Protein AF-T0CFC5-F1 (afdb_monomer_lite)

Structure (mmCIF, N/CA/C/O backbone):
data_AF-T0CFC5-F1
#
_entry.id   AF-T0CFC5-F1
#
loop_
_atom_site.group_PDB
_atom_site.id
_atom_site.type_symbol
_atom_site.label_atom_id
_atom_site.label_alt_id
_atom_site.label_comp_id
_atom_site.label_asym_id
_atom_site.label_entity_id
_atom_site.label_seq_id
_atom_site.pdbx_PDB_ins_code
_atom_site.Cartn_x
_atom_site.Cartn_y
_atom_site.Cartn_z
_atom_site.occupancy
_atom_site.B_iso_or_equiv
_atom_site.auth_seq_id
_atom_site.auth_comp_id
_atom_site.auth_asym_id
_atom_site.auth_atom_id
_atom_site.pdbx_PDB_model_num
ATOM 1 N N . MET A 1 1 ? 1.125 1.085 -4.232 1.00 93.75 1 MET A N 1
ATOM 2 C CA . MET A 1 1 ? 1.847 0.170 -5.139 1.00 93.75 1 MET A CA 1
ATOM 3 C C . MET A 1 1 ? 1.521 -1.250 -4.725 1.00 93.75 1 MET A C 1
ATOM 5 O O . MET A 1 1 ? 0.671 -1.812 -5.388 1.00 93.75 1 MET A O 1
ATOM 9 N N . PHE A 1 2 ? 1.966 -1.712 -3.551 1.00 96.56 2 PHE A N 1
ATOM 10 C CA . PHE A 1 2 ? 1.515 -2.969 -2.918 1.00 96.56 2 PHE A CA 1
ATOM 11 C C . PHE A 1 2 ? 0.004 -3.234 -2.996 1.00 96.56 2 PHE A C 1
ATOM 13 O O . PHE A 1 2 ? -0.427 -4.261 -3.497 1.00 96.56 2 PHE A O 1
ATOM 20 N N . SER A 1 3 ? -0.833 -2.280 -2.573 1.00 97.44 3 SER A N 1
ATOM 21 C CA . SER A 1 3 ? -2.294 -2.442 -2.650 1.00 97.44 3 SER A CA 1
ATOM 22 C C . SER A 1 3 ? -2.844 -2.561 -4.076 1.00 97.44 3 SER A C 1
ATOM 24 O O . SER A 1 3 ? -3.889 -3.167 -4.268 1.00 97.44 3 SER A O 1
ATOM 26 N N . ALA A 1 4 ? -2.166 -1.983 -5.071 1.00 97.44 4 ALA A N 1
ATOM 27 C CA . ALA A 1 4 ? -2.560 -2.101 -6.472 1.00 97.44 4 ALA A CA 1
ATOM 28 C C . ALA A 1 4 ? -2.169 -3.474 -7.029 1.00 97.44 4 ALA A C 1
ATOM 30 O O . ALA A 1 4 ? -3.013 -4.133 -7.624 1.00 97.44 4 ALA A O 1
ATOM 31 N N . ILE A 1 5 ? -0.936 -3.917 -6.765 1.00 97.62 5 ILE A N 1
ATOM 32 C CA . ILE A 1 5 ? -0.459 -5.249 -7.147 1.00 97.62 5 ILE A CA 1
ATOM 33 C C . ILE A 1 5 ? -1.328 -6.338 -6.513 1.00 97.62 5 ILE A C 1
ATOM 35 O O . ILE A 1 5 ? -1.919 -7.125 -7.241 1.00 97.62 5 ILE A O 1
ATOM 39 N N . GLY A 1 6 ? -1.577 -6.282 -5.202 1.00 96.94 6 GLY A N 1
ATOM 40 C CA . GLY A 1 6 ? -2.447 -7.261 -4.544 1.00 96.94 6 GLY A CA 1
ATOM 41 C C . GLY A 1 6 ? -3.899 -7.275 -5.054 1.00 96.94 6 GLY A C 1
ATOM 42 O O . GLY A 1 6 ? -4.568 -8.300 -4.963 1.00 96.94 6 GLY A O 1
ATOM 43 N N . ILE A 1 7 ? -4.412 -6.165 -5.607 1.00 97.44 7 ILE A N 1
ATOM 44 C CA . ILE A 1 7 ? -5.717 -6.166 -6.292 1.00 97.44 7 ILE A CA 1
ATOM 45 C C . ILE A 1 7 ? -5.631 -6.814 -7.669 1.00 97.44 7 ILE A C 1
ATOM 47 O O . ILE A 1 7 ? -6.557 -7.527 -8.040 1.00 97.44 7 ILE A O 1
ATOM 51 N N . VAL A 1 8 ? -4.560 -6.585 -8.428 1.00 97.69 8 VAL A N 1
ATOM 52 C CA . VAL A 1 8 ? -4.351 -7.273 -9.711 1.00 97.69 8 VAL A CA 1
ATOM 53 C C . VAL A 1 8 ? -4.279 -8.776 -9.490 1.00 97.69 8 VAL A C 1
ATOM 55 O O . VAL A 1 8 ? -4.974 -9.512 -10.183 1.00 97.69 8 VAL A O 1
ATOM 58 N N . GLU A 1 9 ? -3.543 -9.221 -8.471 1.00 97.25 9 GLU A N 1
ATOM 59 C CA . GLU A 1 9 ? -3.476 -10.636 -8.103 1.00 97.25 9 GLU A CA 1
ATOM 60 C C . GLU A 1 9 ? -4.865 -11.201 -7.782 1.00 97.25 9 GLU A C 1
ATOM 62 O O . GLU A 1 9 ? -5.282 -12.218 -8.336 1.00 97.25 9 GLU A O 1
ATOM 67 N N . HIS A 1 10 ? -5.633 -10.487 -6.951 1.00 95.69 10 HIS A N 1
ATOM 68 C CA . HIS A 1 10 ? -7.015 -10.852 -6.624 1.00 95.69 10 HIS A CA 1
ATOM 69 C C . HIS A 1 10 ? -7.908 -10.969 -7.864 1.00 95.69 10 HIS A C 1
ATOM 71 O O . HIS A 1 10 ? -8.722 -11.887 -7.967 1.00 95.69 10 HIS A O 1
ATOM 77 N N . LEU A 1 11 ? -7.778 -10.039 -8.812 1.00 96.69 11 LEU A N 1
ATOM 78 C CA . LEU A 1 11 ? -8.560 -10.050 -10.046 1.00 96.69 11 LEU A CA 1
ATOM 79 C C . LEU A 1 11 ? -8.166 -11.213 -10.957 1.00 96.69 11 LEU A C 1
ATOM 81 O O . LEU A 1 11 ? -9.059 -11.843 -11.517 1.00 96.69 11 LEU A O 1
ATOM 85 N N . LEU A 1 12 ? -6.876 -11.528 -11.078 1.00 96.31 12 LEU A N 1
ATOM 86 C CA . LEU A 1 12 ? -6.390 -12.655 -11.880 1.00 96.31 12 LEU A CA 1
ATOM 87 C C . LEU A 1 12 ? -6.906 -13.989 -11.336 1.00 96.31 12 LEU A C 1
ATOM 89 O O . LEU A 1 12 ? -7.425 -14.802 -12.099 1.00 96.31 12 LEU A O 1
ATOM 93 N N . ILE A 1 13 ? -6.865 -14.170 -10.014 1.00 95.12 13 ILE A N 1
ATOM 94 C CA . ILE A 1 13 ? -7.442 -15.347 -9.352 1.00 95.12 13 ILE A CA 1
ATOM 95 C C . ILE A 1 13 ? -8.950 -15.420 -9.630 1.00 95.12 13 ILE A C 1
ATOM 97 O O . ILE A 1 13 ? -9.456 -16.445 -10.081 1.00 95.12 13 ILE A O 1
ATOM 101 N N . ARG A 1 14 ? -9.683 -14.323 -9.402 1.00 93.75 14 ARG A N 1
ATOM 102 C CA . ARG A 1 14 ? -11.153 -14.317 -9.489 1.00 93.75 14 ARG A CA 1
ATOM 103 C C . ARG A 1 14 ? -11.689 -14.441 -10.916 1.00 93.75 14 ARG A C 1
ATOM 105 O O . ARG A 1 14 ? -12.735 -15.051 -11.107 1.00 93.75 14 ARG A O 1
ATOM 112 N N . LYS A 1 15 ? -11.050 -13.787 -11.889 1.00 93.94 15 LYS A N 1
ATOM 113 C CA . LYS A 1 15 ? -11.572 -13.653 -13.260 1.00 93.94 15 LYS A CA 1
ATOM 114 C C . LYS A 1 15 ? -10.934 -14.616 -14.250 1.00 93.94 15 LYS A C 1
ATOM 116 O O . LYS A 1 15 ? -11.631 -15.092 -15.136 1.00 93.94 15 LYS A O 1
ATOM 121 N N . HIS A 1 16 ? -9.642 -14.896 -14.096 1.00 93.00 16 HIS A N 1
ATOM 122 C CA . HIS A 1 16 ? -8.892 -15.753 -15.016 1.00 93.00 16 HIS A CA 1
ATOM 123 C C . HIS A 1 16 ? -8.578 -17.128 -14.412 1.00 93.00 16 HIS A C 1
ATOM 125 O O . HIS A 1 16 ? -8.030 -17.979 -15.103 1.00 93.00 16 HIS A O 1
ATOM 131 N N . GLY A 1 17 ? -8.929 -17.370 -13.141 1.00 91.31 17 GLY A N 1
ATOM 132 C CA . GLY A 1 17 ? -8.721 -18.662 -12.487 1.00 91.31 17 GLY A CA 1
ATOM 133 C C . GLY A 1 17 ? -7.251 -18.995 -12.226 1.00 91.31 17 GLY A C 1
ATOM 134 O O . GLY A 1 17 ? -6.922 -20.166 -12.050 1.00 91.31 17 GLY A O 1
ATOM 135 N N . VAL A 1 18 ? -6.367 -17.990 -12.210 1.00 91.50 18 VAL A N 1
ATOM 136 C CA . VAL A 1 18 ? -4.938 -18.184 -11.924 1.00 91.50 18 VAL A CA 1
ATOM 137 C C . VAL A 1 18 ? -4.773 -18.730 -10.507 1.00 91.50 18 VAL A C 1
ATOM 139 O O . VAL A 1 18 ? -5.400 -18.237 -9.565 1.00 91.50 18 VAL A O 1
ATOM 142 N N . LEU A 1 19 ? -3.928 -19.747 -10.341 1.00 88.88 19 LEU A N 1
ATOM 143 C CA . LEU A 1 19 ? -3.696 -20.344 -9.033 1.00 88.88 19 LEU A CA 1
ATOM 144 C C . LEU A 1 19 ? -2.881 -19.388 -8.145 1.00 88.88 19 LEU A C 1
ATOM 146 O O . LEU A 1 19 ? -1.839 -18.897 -8.578 1.00 88.88 19 LEU A O 1
ATOM 150 N N . PRO A 1 20 ? -3.276 -19.166 -6.874 1.00 85.94 20 PRO A N 1
ATOM 151 C CA . PRO A 1 20 ? -2.555 -18.254 -5.981 1.00 85.94 20 PRO A CA 1
ATOM 152 C C . PRO A 1 20 ? -1.073 -18.597 -5.785 1.00 85.94 20 PRO A C 1
ATOM 154 O O . PRO A 1 20 ? -0.265 -17.709 -5.555 1.00 85.94 20 PRO A O 1
ATOM 157 N N . VAL A 1 21 ? -0.705 -19.879 -5.871 1.00 84.31 21 VAL A N 1
ATOM 158 C CA . VAL A 1 21 ? 0.685 -20.342 -5.694 1.00 84.31 21 VAL A CA 1
ATOM 159 C C . VAL A 1 21 ? 1.605 -19.972 -6.859 1.00 84.31 21 VAL A C 1
ATOM 161 O O . VAL A 1 21 ? 2.821 -20.004 -6.709 1.00 84.31 21 VAL A O 1
ATOM 164 N N . GLU A 1 22 ? 1.032 -19.629 -8.011 1.00 81.38 22 GLU A N 1
ATOM 165 C CA . GLU A 1 22 ? 1.760 -19.243 -9.223 1.00 81.38 22 GLU A CA 1
ATOM 166 C C . GLU A 1 22 ? 1.873 -17.718 -9.359 1.00 81.38 22 GLU A C 1
ATOM 168 O O . GLU A 1 22 ? 2.550 -17.218 -10.261 1.00 81.38 22 GLU A O 1
ATOM 173 N N . LEU A 1 23 ? 1.204 -16.975 -8.472 1.00 91.56 23 LEU A N 1
ATOM 174 C CA . LEU A 1 23 ? 0.973 -15.550 -8.617 1.00 91.56 23 LEU A CA 1
ATOM 175 C C . LEU A 1 23 ? 1.629 -14.759 -7.487 1.00 91.56 23 LEU A C 1
ATOM 177 O O . LEU A 1 23 ? 1.071 -14.595 -6.406 1.00 91.56 23 LEU A O 1
ATOM 181 N N . ASP A 1 24 ? 2.817 -14.258 -7.798 1.00 96.19 24 ASP A N 1
ATOM 182 C CA . ASP A 1 24 ? 3.575 -13.306 -6.992 1.00 96.19 24 ASP A CA 1
ATOM 183 C C . ASP A 1 24 ? 4.122 -12.243 -7.950 1.00 96.19 24 ASP A C 1
ATOM 185 O O . ASP A 1 24 ? 4.955 -12.542 -8.821 1.00 96.19 24 ASP A O 1
ATOM 189 N N . LEU A 1 25 ? 3.545 -11.042 -7.899 1.00 97.81 25 LEU A N 1
ATOM 190 C CA . LEU A 1 25 ? 3.834 -9.957 -8.834 1.00 97.81 25 LEU A CA 1
ATOM 191 C C . LEU A 1 25 ? 4.751 -8.908 -8.195 1.00 97.81 25 LEU A C 1
ATOM 193 O O . LEU A 1 25 ? 4.560 -8.483 -7.064 1.00 97.81 25 LEU A O 1
ATOM 197 N N . SER A 1 26 ? 5.709 -8.420 -8.976 1.00 97.88 26 SER A N 1
ATOM 198 C CA . SER A 1 26 ? 6.752 -7.504 -8.530 1.00 97.88 26 SER A CA 1
ATOM 199 C C . SER A 1 26 ? 6.214 -6.118 -8.181 1.00 97.88 26 SER A C 1
ATOM 201 O O . SER A 1 26 ? 5.825 -5.326 -9.054 1.00 97.88 26 SER A O 1
ATOM 203 N N . GLU A 1 27 ? 6.292 -5.746 -6.902 1.00 96.69 27 GLU A N 1
ATOM 204 C CA . GLU A 1 27 ? 6.145 -4.344 -6.522 1.00 96.69 27 GLU A CA 1
ATOM 205 C C . GLU A 1 27 ? 7.332 -3.480 -6.943 1.00 96.69 27 GLU A C 1
ATOM 207 O O . GLU A 1 27 ? 7.143 -2.271 -7.094 1.00 96.69 27 GLU A O 1
ATOM 212 N N . GLN A 1 28 ? 8.517 -4.060 -7.177 1.00 96.88 28 GLN A N 1
ATOM 213 C CA . GLN A 1 28 ? 9.682 -3.302 -7.648 1.00 96.88 28 GLN A CA 1
ATOM 214 C C . GLN A 1 28 ? 9.447 -2.721 -9.038 1.00 96.88 28 GLN A C 1
ATOM 216 O O . GLN A 1 28 ? 9.716 -1.542 -9.271 1.00 96.88 28 GLN A O 1
ATOM 221 N N . TRP A 1 29 ? 8.879 -3.520 -9.945 1.00 97.75 29 TRP A N 1
ATOM 222 C CA . TRP A 1 29 ? 8.455 -3.054 -11.263 1.00 97.75 29 TRP A CA 1
ATOM 223 C C . TRP A 1 29 ? 7.459 -1.902 -11.139 1.00 97.75 29 TRP A C 1
ATOM 225 O O . TRP A 1 29 ? 7.585 -0.868 -11.799 1.00 97.75 29 TRP A O 1
ATOM 235 N N . MET A 1 30 ? 6.493 -2.043 -10.230 1.00 96.94 30 MET A N 1
ATOM 236 C CA . MET A 1 30 ? 5.493 -1.011 -10.001 1.00 96.94 30 MET A CA 1
ATOM 237 C C . MET A 1 30 ? 6.092 0.276 -9.420 1.00 96.94 30 MET A C 1
ATOM 239 O O . MET A 1 30 ? 5.672 1.378 -9.778 1.00 96.94 30 MET A O 1
ATOM 243 N N . GLU A 1 31 ? 7.068 0.157 -8.524 1.00 95.81 31 GLU A N 1
ATOM 244 C CA . GLU A 1 31 ? 7.825 1.289 -8.003 1.00 95.81 31 GLU A CA 1
ATOM 245 C C . GLU A 1 31 ? 8.601 1.992 -9.110 1.00 95.81 31 GLU A C 1
ATOM 247 O O . GLU A 1 31 ? 8.429 3.200 -9.285 1.00 95.81 31 GLU A O 1
ATOM 252 N N . TYR A 1 32 ? 9.343 1.245 -9.925 1.00 96.88 32 TYR A N 1
ATOM 253 C CA . TYR A 1 32 ? 10.062 1.778 -11.076 1.00 96.88 32 TYR A CA 1
ATOM 254 C C . TYR A 1 32 ? 9.137 2.552 -12.030 1.00 96.88 32 TYR A C 1
ATOM 256 O O . TYR A 1 32 ? 9.383 3.729 -12.309 1.00 96.88 32 TYR A O 1
ATOM 264 N N . LEU A 1 33 ? 8.018 1.948 -12.452 1.00 96.38 33 LEU A N 1
ATOM 265 C CA . LEU A 1 33 ? 7.051 2.571 -13.366 1.00 96.38 33 LEU A CA 1
ATOM 266 C C . LEU A 1 33 ? 6.505 3.906 -12.857 1.00 96.38 33 LEU A C 1
ATOM 268 O O . LEU A 1 33 ? 6.214 4.807 -13.647 1.00 96.38 33 LEU A O 1
ATOM 272 N N . ILE A 1 34 ? 6.315 4.043 -11.545 1.00 95.50 34 ILE A N 1
ATOM 273 C CA . ILE A 1 34 ? 5.790 5.283 -10.978 1.00 95.50 34 ILE A CA 1
ATOM 274 C C . ILE A 1 34 ? 6.903 6.292 -10.705 1.00 95.50 34 ILE A C 1
ATOM 276 O O . ILE A 1 34 ? 6.693 7.489 -10.925 1.00 95.50 34 ILE A O 1
ATOM 280 N N . MET A 1 35 ? 8.054 5.833 -10.215 1.00 95.50 35 MET A N 1
ATOM 281 C CA . MET A 1 35 ? 9.164 6.697 -9.824 1.00 95.50 35 MET A CA 1
ATOM 282 C C . MET A 1 35 ? 9.943 7.239 -11.017 1.00 95.50 35 MET A C 1
ATOM 284 O O . MET A 1 35 ? 10.485 8.337 -10.898 1.00 95.50 35 MET A O 1
ATOM 288 N N . LYS A 1 36 ? 9.916 6.572 -12.182 1.00 94.00 36 LYS A N 1
ATOM 289 C CA . LYS A 1 36 ? 10.620 7.045 -13.386 1.00 94.00 36 LYS A CA 1
ATOM 290 C C . LYS A 1 36 ? 10.242 8.472 -13.805 1.00 94.00 36 LYS A C 1
ATOM 292 O O . LYS A 1 36 ? 11.075 9.208 -14.319 1.00 94.00 36 LYS A O 1
ATOM 297 N N . ASP A 1 37 ? 9.004 8.881 -13.509 1.00 90.31 37 ASP A N 1
ATOM 298 C CA . ASP A 1 37 ? 8.465 10.211 -13.818 1.00 90.31 37 ASP A CA 1
ATOM 299 C C . ASP A 1 37 ? 8.261 11.076 -12.559 1.00 90.31 37 ASP A C 1
ATOM 301 O O . ASP A 1 37 ? 7.460 12.019 -12.563 1.00 90.31 37 ASP A O 1
ATOM 305 N N . LYS A 1 38 ? 8.896 10.728 -11.432 1.00 91.06 38 LYS A N 1
ATOM 306 C CA . LYS A 1 38 ? 8.721 11.430 -10.154 1.00 91.06 38 LYS A CA 1
ATOM 307 C C . LYS A 1 38 ? 10.038 11.723 -9.453 1.00 91.06 38 LYS A C 1
ATOM 309 O O . LYS A 1 38 ? 11.015 10.995 -9.532 1.00 91.06 38 LYS A O 1
ATOM 314 N N . ASN A 1 39 ? 9.966 12.784 -8.657 1.00 87.06 39 ASN A N 1
ATOM 315 C CA . ASN A 1 39 ? 11.034 13.277 -7.796 1.00 87.06 39 ASN A CA 1
ATOM 316 C C . ASN A 1 39 ? 10.660 13.163 -6.305 1.00 87.06 39 ASN A C 1
ATOM 318 O O . ASN A 1 39 ? 11.278 13.813 -5.464 1.00 87.06 39 ASN A O 1
ATOM 322 N N . THR A 1 40 ? 9.602 12.418 -5.973 1.00 86.81 40 THR A N 1
ATOM 323 C CA . THR A 1 40 ? 9.100 12.208 -4.606 1.00 86.81 40 THR A CA 1
ATOM 324 C C . THR A 1 40 ? 8.509 10.807 -4.467 1.00 86.81 40 THR A C 1
ATOM 326 O O . THR A 1 40 ? 7.909 10.303 -5.421 1.00 86.81 40 THR A O 1
ATOM 329 N N . GLU A 1 41 ? 8.610 10.208 -3.276 1.00 83.88 41 GLU A N 1
ATOM 330 C CA . GLU A 1 41 ? 7.959 8.930 -2.956 1.00 83.88 41 GLU A CA 1
ATOM 331 C C . GLU A 1 41 ? 6.419 9.023 -3.070 1.00 83.88 41 GLU A C 1
ATOM 333 O O . GLU A 1 41 ? 5.810 10.100 -3.035 1.00 83.88 41 GLU A O 1
ATOM 338 N N . GLY A 1 42 ? 5.770 7.866 -3.200 1.00 84.56 42 GLY A N 1
ATOM 339 C CA . GLY A 1 42 ? 4.316 7.728 -3.113 1.00 84.56 42 GLY A CA 1
ATOM 340 C C . GLY A 1 42 ? 3.569 7.848 -4.442 1.00 84.56 42 GLY A C 1
ATOM 341 O O . GLY A 1 42 ? 4.077 8.324 -5.458 1.00 84.56 42 GLY A O 1
ATOM 342 N N . SER A 1 43 ? 2.321 7.393 -4.446 1.00 91.88 43 SER A N 1
ATOM 343 C CA . SER A 1 43 ? 1.480 7.341 -5.641 1.00 91.88 43 SER A CA 1
ATOM 344 C C . SER A 1 43 ? -0.002 7.276 -5.279 1.00 91.88 43 SER A C 1
ATOM 346 O O . SER A 1 43 ? -0.358 7.218 -4.104 1.00 91.88 43 SER A O 1
ATOM 348 N N . THR A 1 44 ? -0.881 7.307 -6.280 1.00 92.62 44 THR A N 1
ATOM 349 C CA . THR A 1 44 ? -2.334 7.188 -6.086 1.00 92.62 44 THR A CA 1
ATOM 350 C C . THR A 1 44 ? -2.859 5.927 -6.758 1.00 92.62 44 THR A C 1
ATOM 352 O O . THR A 1 44 ? -2.315 5.498 -7.776 1.00 92.62 44 THR A O 1
ATOM 355 N N . THR A 1 45 ? -3.942 5.351 -6.231 1.00 95.00 45 THR A N 1
ATOM 356 C CA . THR A 1 45 ? -4.571 4.144 -6.792 1.00 95.00 45 THR A CA 1
ATOM 357 C C . THR A 1 45 ? -4.873 4.295 -8.281 1.00 95.00 45 THR A C 1
ATOM 359 O O . THR A 1 45 ? -4.408 3.493 -9.080 1.00 95.00 45 THR A O 1
ATOM 362 N N . SER A 1 46 ? -5.555 5.366 -8.696 1.00 93.38 46 SER A N 1
ATOM 363 C CA . SER A 1 46 ? -5.911 5.563 -10.110 1.00 93.38 46 SER A CA 1
ATOM 364 C C . SER A 1 46 ? -4.705 5.762 -11.036 1.00 93.38 46 SER A C 1
ATOM 366 O O . SER A 1 46 ? -4.798 5.459 -12.223 1.00 93.38 46 SER A O 1
ATOM 368 N N . ARG A 1 47 ? -3.576 6.297 -10.546 1.00 93.62 47 ARG A N 1
ATOM 369 C CA . ARG A 1 47 ? -2.330 6.349 -11.335 1.00 93.62 47 ARG A CA 1
ATOM 370 C C . ARG A 1 47 ? -1.717 4.957 -11.447 1.00 93.62 47 ARG A C 1
ATOM 372 O O . ARG A 1 47 ? -1.330 4.571 -12.540 1.00 93.62 47 ARG A O 1
ATOM 379 N N . ASN A 1 48 ? -1.699 4.219 -10.342 1.00 96.31 48 ASN A N 1
ATOM 380 C CA . ASN A 1 48 ? -1.151 2.872 -10.288 1.00 96.31 48 ASN A CA 1
ATOM 381 C C . ASN A 1 48 ? -1.883 1.920 -11.243 1.00 96.31 48 ASN A C 1
ATOM 383 O O . ASN A 1 48 ? -1.250 1.308 -12.091 1.00 96.31 48 ASN A O 1
ATOM 387 N N . MET A 1 49 ? -3.215 1.870 -11.172 1.00 97.00 49 MET A N 1
ATOM 388 C CA . MET A 1 49 ? -4.007 0.996 -12.045 1.00 97.00 49 MET A CA 1
ATOM 389 C C . MET A 1 49 ? -3.869 1.373 -13.527 1.00 97.00 49 MET A C 1
ATOM 391 O O . MET A 1 49 ? -3.849 0.515 -14.393 1.00 97.00 49 MET A O 1
ATOM 395 N N . ARG A 1 50 ? -3.729 2.661 -13.864 1.00 94.75 50 ARG A N 1
ATOM 396 C CA . ARG A 1 50 ? -3.488 3.041 -15.266 1.00 94.75 50 ARG A CA 1
ATOM 397 C C . ARG A 1 50 ? -2.122 2.583 -15.759 1.00 94.75 50 ARG A C 1
ATOM 399 O O . ARG A 1 50 ? -2.057 2.006 -16.832 1.00 94.75 50 ARG A O 1
ATOM 406 N N . ALA A 1 51 ? -1.074 2.777 -14.958 1.00 95.75 51 ALA A N 1
ATOM 407 C CA . ALA A 1 51 ? 0.265 2.320 -15.319 1.00 95.75 51 ALA A CA 1
ATOM 408 C C . ALA A 1 51 ? 0.311 0.800 -15.545 1.00 95.75 51 ALA A C 1
ATOM 410 O O . ALA A 1 51 ? 0.974 0.357 -16.470 1.00 95.75 51 ALA A O 1
ATOM 411 N N . ILE A 1 52 ? -0.446 0.023 -14.768 1.00 97.44 52 ILE A N 1
ATOM 412 C CA . ILE A 1 52 ? -0.570 -1.428 -14.958 1.00 97.44 52 ILE A CA 1
ATOM 413 C C . ILE A 1 52 ? -1.246 -1.769 -16.295 1.00 97.44 52 ILE A C 1
ATOM 415 O O . ILE A 1 52 ? -0.759 -2.635 -17.009 1.00 97.44 52 ILE A O 1
ATOM 419 N N . LEU A 1 53 ? -2.330 -1.081 -16.673 1.00 96.56 53 LEU A N 1
ATOM 420 C CA . LEU A 1 53 ? -2.951 -1.289 -17.990 1.00 96.56 53 LEU A CA 1
ATOM 421 C C . LEU A 1 53 ? -2.042 -0.845 -19.147 1.00 96.56 53 LEU A C 1
ATOM 423 O O . LEU A 1 53 ? -2.069 -1.444 -20.212 1.00 96.56 53 LEU A O 1
ATOM 427 N N . ASP A 1 54 ? -1.271 0.227 -18.965 1.00 95.31 54 ASP A N 1
ATOM 428 C CA . ASP A 1 54 ? -0.399 0.770 -20.014 1.00 95.31 54 ASP A CA 1
ATOM 429 C C . ASP A 1 54 ? 0.852 -0.109 -20.224 1.00 95.31 54 ASP A C 1
ATOM 431 O O . ASP A 1 54 ? 1.294 -0.332 -21.356 1.00 95.31 54 ASP A O 1
ATOM 435 N N . TRP A 1 55 ? 1.415 -0.629 -19.130 1.00 96.69 55 TRP A N 1
ATOM 436 C CA . TRP A 1 55 ? 2.780 -1.163 -19.097 1.00 96.69 55 TRP A CA 1
ATOM 437 C C . TRP A 1 55 ? 2.906 -2.569 -18.509 1.00 96.69 55 TRP A C 1
ATOM 439 O O . TRP A 1 55 ? 4.006 -3.111 -18.488 1.00 96.69 55 TRP A O 1
ATOM 449 N N . GLY A 1 56 ? 1.807 -3.165 -18.054 1.00 97.50 56 GLY A N 1
ATOM 450 C CA . GLY A 1 56 ? 1.783 -4.520 -17.521 1.00 97.50 56 GLY A CA 1
ATOM 451 C C . GLY A 1 56 ? 2.342 -4.664 -16.114 1.00 97.50 56 GLY A C 1
ATOM 452 O O . GLY A 1 56 ? 2.508 -3.705 -15.354 1.00 97.50 56 GLY A O 1
ATOM 453 N N . VAL A 1 57 ? 2.624 -5.918 -15.782 1.00 97.94 57 VAL A N 1
ATOM 454 C CA . VAL A 1 57 ? 3.183 -6.381 -14.509 1.00 97.94 57 VAL A CA 1
ATOM 455 C C . VAL A 1 57 ? 4.333 -7.339 -14.786 1.00 97.94 57 VAL A C 1
ATOM 457 O O . VAL A 1 57 ? 4.454 -7.846 -15.891 1.00 97.94 57 VAL A O 1
ATOM 460 N N . VAL A 1 58 ? 5.159 -7.593 -13.782 1.00 98.00 58 VAL A N 1
ATOM 461 C CA . VAL A 1 58 ? 6.320 -8.493 -13.837 1.00 98.00 58 VAL A CA 1
ATOM 462 C C . VAL A 1 58 ? 6.181 -9.460 -12.668 1.00 98.00 58 VAL A C 1
ATOM 464 O O . VAL A 1 58 ? 5.590 -9.090 -11.653 1.00 98.00 58 VAL A O 1
ATOM 467 N N . HIS A 1 59 ? 6.693 -10.681 -12.777 1.00 97.81 59 HIS A N 1
ATOM 468 C CA . HIS A 1 59 ? 6.717 -11.595 -11.636 1.00 97.81 59 HIS A CA 1
ATOM 469 C C . HIS A 1 59 ? 7.782 -11.179 -10.613 1.00 97.81 59 HIS A C 1
ATOM 471 O O . HIS A 1 59 ? 8.868 -10.727 -10.974 1.00 97.81 59 HIS A O 1
ATOM 477 N N . GLU A 1 60 ? 7.520 -11.406 -9.327 1.00 97.38 60 GLU A N 1
ATOM 478 C CA . GLU A 1 60 ? 8.477 -11.121 -8.249 1.00 97.38 60 GLU A CA 1
ATOM 479 C C . GLU A 1 60 ? 9.810 -11.862 -8.462 1.00 97.38 60 GLU A C 1
ATOM 481 O O . GLU A 1 60 ? 10.878 -11.299 -8.252 1.00 97.38 60 GLU A O 1
ATOM 486 N N . LYS A 1 61 ? 9.780 -13.089 -9.002 1.00 96.19 61 LYS A N 1
ATOM 487 C CA . LYS A 1 61 ? 10.996 -13.846 -9.364 1.00 96.19 61 LYS A CA 1
ATOM 488 C C . LYS A 1 61 ? 11.864 -13.158 -10.429 1.00 96.19 61 LYS A C 1
ATOM 490 O O . LYS A 1 61 ? 13.064 -13.409 -10.481 1.00 96.19 61 LYS A O 1
ATOM 495 N N . THR A 1 62 ? 11.256 -12.343 -11.289 1.00 96.94 62 THR A N 1
ATOM 496 C CA . THR A 1 62 ? 11.922 -11.670 -12.410 1.00 96.94 62 THR A CA 1
ATOM 497 C C . THR A 1 62 ? 12.521 -10.343 -11.961 1.00 96.94 62 THR A C 1
ATOM 499 O O . THR A 1 62 ? 13.636 -10.009 -12.357 1.00 96.94 62 THR A O 1
ATOM 502 N N . TRP A 1 63 ? 11.825 -9.605 -11.090 1.00 96.94 63 TRP A N 1
ATOM 503 C CA . TRP A 1 63 ? 12.392 -8.428 -10.433 1.00 96.94 63 TRP A CA 1
ATOM 504 C C . TRP A 1 63 ? 11.957 -8.333 -8.963 1.00 96.94 63 TRP A C 1
ATOM 506 O O . TRP A 1 63 ? 10.938 -7.706 -8.671 1.00 96.94 63 TRP A O 1
ATOM 516 N N . PRO A 1 64 ? 12.739 -8.901 -8.031 1.00 96.31 64 PRO A N 1
ATOM 517 C CA . PRO A 1 64 ? 12.357 -8.938 -6.626 1.00 96.31 64 PRO A CA 1
ATOM 518 C C . PRO A 1 64 ? 12.262 -7.555 -5.978 1.00 96.31 64 PRO A C 1
ATOM 520 O O . PRO A 1 64 ? 13.086 -6.670 -6.242 1.00 96.31 64 PRO A O 1
ATOM 523 N N . TYR A 1 65 ? 11.311 -7.393 -5.062 1.00 94.94 65 TYR A N 1
ATOM 524 C CA . TYR A 1 65 ? 11.156 -6.201 -4.247 1.00 94.94 65 TYR A CA 1
ATOM 525 C C . TYR A 1 65 ? 12.348 -5.969 -3.319 1.00 94.94 65 TYR A C 1
ATOM 527 O O . TYR A 1 65 ? 12.693 -6.768 -2.440 1.00 94.94 65 TYR A O 1
ATOM 535 N N . SER A 1 66 ? 12.941 -4.789 -3.456 1.00 91.75 66 SER A N 1
ATOM 536 C CA . SER A 1 66 ? 14.017 -4.318 -2.607 1.00 91.75 66 SER A CA 1
ATOM 537 C C . SER A 1 66 ? 13.466 -3.423 -1.501 1.00 91.75 66 SER A C 1
ATOM 539 O O . SER A 1 66 ? 12.943 -2.335 -1.715 1.00 91.75 66 SER A O 1
ATOM 541 N N . ARG A 1 67 ? 13.651 -3.857 -0.250 1.00 86.75 67 ARG A N 1
ATOM 542 C CA . ARG A 1 67 ? 13.295 -3.060 0.943 1.00 86.75 67 ARG A CA 1
ATOM 543 C C . ARG A 1 67 ? 14.275 -1.924 1.233 1.00 86.75 67 ARG A C 1
ATOM 545 O O . ARG A 1 67 ? 14.084 -1.187 2.202 1.00 86.75 67 ARG A O 1
ATOM 552 N N . LYS A 1 68 ? 15.363 -1.848 0.469 1.00 87.19 68 LYS A N 1
ATOM 553 C CA . LYS A 1 68 ? 16.434 -0.872 0.666 1.00 87.19 68 LYS A CA 1
ATOM 554 C C . LYS A 1 68 ? 15.910 0.508 0.289 1.00 87.19 68 LYS A C 1
ATOM 556 O O . LYS A 1 68 ? 15.013 0.622 -0.535 1.00 87.19 68 LYS A O 1
ATOM 561 N N . LYS A 1 69 ? 16.444 1.559 0.900 1.00 87.25 69 LYS A N 1
ATOM 562 C CA . LYS A 1 69 ? 16.147 2.942 0.514 1.00 87.25 69 LYS A CA 1
ATOM 563 C C . LYS A 1 69 ? 17.444 3.622 0.125 1.00 87.25 69 LYS A C 1
ATOM 565 O O . LYS A 1 69 ? 18.428 3.471 0.841 1.00 87.25 69 LYS A O 1
ATOM 570 N N . TRP A 1 70 ? 17.434 4.371 -0.972 1.00 91.06 70 TRP A N 1
ATOM 571 C CA . TRP A 1 70 ? 18.598 5.119 -1.449 1.00 91.06 70 TRP A CA 1
ATOM 572 C C . TRP A 1 70 ? 18.316 6.621 -1.302 1.00 91.06 70 TRP A C 1
ATOM 574 O O . TRP A 1 70 ? 17.801 7.243 -2.228 1.00 91.06 70 TRP A O 1
ATOM 584 N N . PRO A 1 71 ? 18.540 7.214 -0.113 1.00 87.19 71 PRO A N 1
ATOM 585 C CA . PRO A 1 71 ? 18.155 8.603 0.149 1.00 87.19 71 PRO A CA 1
ATOM 586 C C . PRO A 1 71 ? 18.981 9.620 -0.652 1.00 87.19 71 PRO A C 1
ATOM 588 O O . PRO A 1 71 ? 18.447 10.655 -1.052 1.00 87.19 71 PRO A O 1
ATOM 591 N N . SER A 1 72 ? 20.259 9.331 -0.898 1.00 87.31 72 SER A N 1
ATOM 592 C CA . SER A 1 72 ? 21.168 10.138 -1.720 1.00 87.31 72 SER A CA 1
ATOM 593 C C . SER A 1 72 ? 22.324 9.278 -2.246 1.00 87.31 72 SER A C 1
ATOM 595 O O . SER A 1 72 ? 22.316 8.065 -2.064 1.00 87.31 72 SER A O 1
ATOM 597 N N . LEU A 1 73 ? 23.307 9.870 -2.927 1.00 88.56 73 LEU A N 1
ATOM 598 C CA . LEU A 1 73 ? 24.595 9.214 -3.214 1.00 88.56 73 LEU A CA 1
ATOM 599 C C . LEU A 1 73 ? 25.704 9.673 -2.257 1.00 88.56 73 LEU A C 1
ATOM 601 O O . LEU A 1 73 ? 26.871 9.334 -2.476 1.00 88.56 73 LEU A O 1
ATOM 605 N N . ASP A 1 74 ? 25.339 10.444 -1.232 1.00 83.94 74 ASP A N 1
ATOM 606 C CA . ASP A 1 74 ? 26.275 10.938 -0.231 1.00 83.94 74 ASP A CA 1
ATOM 607 C C . ASP A 1 74 ? 26.712 9.780 0.658 1.00 83.94 74 ASP A C 1
ATOM 609 O O . ASP A 1 74 ? 25.938 8.858 0.937 1.00 83.94 74 ASP A O 1
ATOM 613 N N . GLU A 1 75 ? 27.976 9.819 1.058 1.00 69.00 75 GLU A N 1
ATOM 614 C CA . GLU A 1 75 ? 28.559 8.854 1.983 1.00 69.00 75 GLU A CA 1
ATOM 615 C C . GLU A 1 75 ? 27.816 8.973 3.311 1.00 69.00 75 GLU A C 1
ATOM 617 O O . GLU A 1 75 ? 27.658 10.098 3.763 1.00 69.00 75 GLU A O 1
ATOM 622 N N . ASP A 1 76 ? 27.263 7.850 3.810 1.00 66.88 76 ASP A N 1
ATOM 623 C CA . ASP A 1 76 ? 26.725 7.623 5.177 1.00 66.88 76 ASP A CA 1
ATOM 624 C C . ASP A 1 76 ? 25.479 6.702 5.247 1.00 66.88 76 ASP A C 1
ATOM 626 O O . ASP A 1 76 ? 24.668 6.796 6.173 1.00 66.88 76 ASP A O 1
ATOM 630 N N . TYR A 1 77 ? 25.293 5.746 4.322 1.00 76.31 77 TYR A N 1
ATOM 631 C CA . TYR A 1 77 ? 24.306 4.673 4.532 1.00 76.31 77 TYR A CA 1
ATOM 632 C C . TYR A 1 77 ? 24.741 3.307 3.965 1.00 76.31 77 TYR A C 1
ATOM 634 O O . TYR A 1 77 ? 25.503 3.261 2.996 1.00 76.31 77 TYR A O 1
ATOM 642 N N . PRO A 1 78 ? 24.278 2.181 4.556 1.00 76.69 78 PRO A N 1
ATOM 643 C CA . PRO A 1 78 ? 24.827 0.844 4.284 1.00 76.69 78 PRO A CA 1
ATOM 644 C C . PRO A 1 78 ? 24.734 0.383 2.822 1.00 76.69 78 PRO A C 1
ATOM 646 O O . PRO A 1 78 ? 25.541 -0.424 2.369 1.00 76.69 78 PRO A O 1
ATOM 649 N N . GLU A 1 79 ? 23.751 0.877 2.072 1.00 82.81 79 GLU A N 1
ATOM 650 C CA . GLU A 1 79 ? 23.459 0.454 0.700 1.00 82.81 79 GLU A CA 1
ATOM 651 C C . GLU A 1 79 ? 24.060 1.361 -0.384 1.00 82.81 79 GLU A C 1
ATOM 653 O O . GLU A 1 79 ? 23.777 1.166 -1.570 1.00 82.81 79 GLU A O 1
ATOM 658 N N . ILE A 1 80 ? 24.900 2.329 -0.011 1.00 87.31 80 ILE A N 1
ATOM 659 C CA . ILE A 1 80 ? 25.444 3.331 -0.934 1.00 87.31 80 ILE A CA 1
ATOM 660 C C . ILE A 1 80 ? 26.184 2.729 -2.128 1.00 87.31 80 ILE A C 1
ATOM 662 O O . ILE A 1 80 ? 26.052 3.229 -3.243 1.00 87.31 80 ILE A O 1
ATOM 666 N N . THR A 1 81 ? 26.928 1.639 -1.934 1.00 88.56 81 THR A N 1
ATOM 667 C CA . THR A 1 81 ? 27.663 0.979 -3.020 1.00 88.56 81 THR A CA 1
ATOM 668 C C . THR A 1 81 ? 26.715 0.513 -4.121 1.00 88.56 81 THR A C 1
ATOM 670 O O . THR A 1 81 ? 26.986 0.734 -5.298 1.00 88.56 81 THR A O 1
ATOM 673 N N . MET A 1 82 ? 25.562 -0.050 -3.746 1.00 90.06 82 MET A N 1
ATOM 674 C CA . MET A 1 82 ? 24.544 -0.485 -4.707 1.00 90.06 82 MET A CA 1
ATOM 675 C C . MET A 1 82 ? 23.882 0.706 -5.398 1.00 90.06 82 MET A C 1
ATOM 677 O O . MET A 1 82 ? 23.696 0.682 -6.611 1.00 90.06 82 MET A O 1
ATOM 681 N N . ALA A 1 83 ? 23.572 1.768 -4.652 1.00 92.25 83 ALA A N 1
ATOM 682 C CA . ALA A 1 83 ? 22.986 2.975 -5.224 1.00 92.25 83 ALA A CA 1
ATOM 683 C C . ALA A 1 83 ? 23.939 3.673 -6.210 1.00 92.25 83 ALA A C 1
ATOM 685 O O . ALA A 1 83 ? 23.515 4.085 -7.287 1.00 92.25 83 ALA A O 1
ATOM 686 N N . LYS A 1 84 ? 25.237 3.771 -5.883 1.00 92.88 84 LYS A N 1
ATOM 687 C CA . LYS A 1 84 ? 26.274 4.307 -6.781 1.00 92.88 84 LYS A CA 1
ATOM 688 C C . LYS A 1 84 ? 26.438 3.425 -8.021 1.00 92.88 84 LYS A C 1
ATOM 690 O O . LYS A 1 84 ? 26.546 3.965 -9.116 1.00 92.88 84 LYS A O 1
ATOM 695 N N . GLN A 1 85 ? 26.393 2.100 -7.876 1.00 91.31 85 GLN A N 1
ATOM 696 C CA . GLN A 1 85 ? 26.445 1.181 -9.016 1.00 91.31 85 GLN A CA 1
ATOM 697 C C . GLN A 1 85 ? 25.235 1.346 -9.948 1.00 91.31 85 GLN A C 1
ATOM 699 O O . GLN A 1 85 ? 25.404 1.375 -11.161 1.00 91.31 85 GLN A O 1
ATOM 704 N N . ALA A 1 86 ? 24.028 1.477 -9.392 1.00 92.38 86 ALA A N 1
ATOM 705 C CA . ALA A 1 86 ? 22.794 1.544 -10.174 1.00 92.38 86 ALA A CA 1
ATOM 706 C C . ALA A 1 86 ? 22.478 2.944 -10.732 1.00 92.38 86 ALA A C 1
ATOM 708 O O . ALA A 1 86 ? 21.851 3.056 -11.782 1.00 92.38 86 ALA A O 1
ATOM 709 N N . CYS A 1 87 ? 22.863 4.011 -10.025 1.00 95.38 87 CYS A N 1
ATOM 710 C CA . CYS A 1 87 ? 22.444 5.385 -10.325 1.00 95.38 87 CYS A CA 1
ATOM 711 C C . CYS A 1 87 ? 23.601 6.391 -10.439 1.00 95.38 87 CYS A C 1
ATOM 713 O O . CYS A 1 87 ? 23.361 7.553 -10.769 1.00 95.38 87 CYS A O 1
ATOM 715 N N . GLY A 1 88 ? 24.847 6.003 -10.151 1.00 94.44 88 GLY A N 1
ATOM 716 C CA . GLY A 1 88 ? 25.988 6.925 -10.080 1.00 94.44 88 GLY A CA 1
ATOM 717 C C . GLY A 1 88 ? 26.332 7.601 -11.406 1.00 94.44 88 GLY A C 1
ATOM 718 O O . GLY A 1 88 ? 26.776 8.747 -11.424 1.00 94.44 88 GLY A O 1
ATOM 719 N N . HIS A 1 89 ? 26.042 6.959 -12.536 1.00 94.44 89 HIS A N 1
ATOM 720 C CA . HIS A 1 89 ? 26.212 7.556 -13.865 1.00 94.44 89 HIS A CA 1
ATOM 721 C C . HIS A 1 89 ? 25.244 8.719 -14.140 1.00 94.44 89 HIS A C 1
ATOM 723 O O . HIS A 1 89 ? 25.421 9.446 -15.115 1.00 94.44 89 HIS A O 1
ATOM 729 N N . LEU A 1 90 ? 24.232 8.923 -13.288 1.00 96.12 90 LEU A N 1
ATOM 730 C CA . LEU A 1 90 ? 23.242 9.995 -13.406 1.00 96.12 90 LEU A CA 1
ATOM 731 C C . LEU A 1 90 ? 23.592 11.243 -12.586 1.00 96.12 90 LEU A C 1
ATOM 733 O O . LEU A 1 90 ? 22.783 12.166 -12.546 1.00 96.12 90 LEU A O 1
ATOM 737 N N . VAL A 1 91 ? 24.762 11.313 -11.939 1.00 95.38 91 VAL A N 1
ATOM 738 C CA . VAL A 1 91 ? 25.154 12.450 -11.074 1.00 95.38 91 VAL A CA 1
ATOM 739 C C . VAL A 1 91 ? 25.056 13.804 -11.788 1.00 95.38 91 VAL A C 1
ATOM 741 O O . VAL A 1 91 ? 24.606 14.782 -11.195 1.00 95.38 91 VAL A O 1
ATOM 744 N N . SER A 1 92 ? 25.389 13.861 -13.080 1.00 95.56 92 SER A N 1
ATOM 745 C CA . SER A 1 92 ? 25.267 15.073 -13.904 1.00 95.56 92 SER A CA 1
ATOM 746 C C . SER A 1 92 ? 23.837 15.370 -14.381 1.00 95.56 92 SER A C 1
ATOM 748 O O . SER A 1 92 ? 23.597 16.392 -15.023 1.00 95.56 92 SER A O 1
ATOM 750 N N . LEU A 1 93 ? 22.868 14.507 -14.060 1.00 95.44 93 LEU A N 1
ATOM 751 C CA . LEU A 1 93 ? 21.466 14.583 -14.468 1.00 95.44 93 LEU A CA 1
ATOM 752 C C . LEU A 1 93 ? 20.529 14.519 -13.241 1.00 95.44 93 LEU A C 1
ATOM 754 O O . LEU A 1 93 ? 19.831 13.519 -13.042 1.00 95.44 93 LEU A O 1
ATOM 758 N N . PRO A 1 94 ? 20.429 15.593 -12.430 1.00 92.94 94 PRO A N 1
ATOM 759 C CA . PRO A 1 94 ? 19.807 15.548 -11.100 1.00 92.94 94 PRO A CA 1
ATOM 760 C C . PRO A 1 94 ? 18.359 15.042 -11.071 1.00 92.94 94 PRO A C 1
ATOM 762 O O . PRO A 1 94 ? 17.949 14.363 -10.130 1.00 92.94 94 PRO A O 1
ATOM 765 N N . LYS A 1 95 ? 17.574 15.344 -12.116 1.00 92.81 95 LYS A N 1
ATOM 766 C CA . LYS A 1 95 ? 16.199 14.841 -12.255 1.00 92.81 95 LYS A CA 1
ATOM 767 C C . LYS A 1 95 ? 16.180 13.312 -12.356 1.00 92.81 95 LYS A C 1
ATOM 769 O O . LYS A 1 95 ? 15.460 12.669 -11.601 1.00 92.81 95 LYS A O 1
ATOM 774 N N . TYR A 1 96 ? 16.982 12.741 -13.254 1.00 95.81 96 TYR A N 1
ATOM 775 C CA . TYR A 1 96 ? 17.034 11.293 -13.457 1.00 95.81 96 TYR A CA 1
ATOM 776 C C . TYR A 1 96 ? 17.701 10.578 -12.291 1.00 95.81 96 TYR A C 1
ATOM 778 O O . TYR A 1 96 ? 17.230 9.511 -11.908 1.00 95.81 96 TYR A O 1
ATOM 786 N N . LEU A 1 97 ? 18.723 11.183 -11.677 1.00 96.00 97 LEU A N 1
ATOM 787 C CA . LEU A 1 97 ? 19.323 10.651 -10.458 1.00 96.00 97 LEU A CA 1
ATOM 788 C C . LEU A 1 97 ? 18.262 10.458 -9.375 1.00 96.00 97 LEU A C 1
ATOM 790 O O . LEU A 1 97 ? 18.147 9.376 -8.809 1.00 96.00 97 LEU A O 1
ATOM 794 N N . LYS A 1 98 ? 17.442 11.481 -9.119 1.00 95.19 98 LYS A N 1
ATOM 795 C CA . LYS A 1 98 ? 16.415 11.401 -8.079 1.00 95.19 98 LYS A CA 1
ATOM 796 C C . LYS A 1 98 ? 15.361 10.335 -8.379 1.00 95.19 98 LYS A C 1
ATOM 798 O O . LYS A 1 98 ? 14.986 9.592 -7.479 1.00 95.19 98 LYS A O 1
ATOM 803 N N . SER A 1 99 ? 14.905 10.235 -9.626 1.00 96.25 99 SER A N 1
ATOM 804 C CA . SER A 1 99 ? 13.994 9.166 -10.047 1.00 96.25 99 SER A CA 1
ATOM 805 C C . SER A 1 99 ? 14.632 7.779 -9.932 1.00 96.25 99 SER A C 1
ATOM 807 O O . SER A 1 99 ? 13.968 6.854 -9.478 1.00 96.25 99 SER A O 1
ATOM 809 N N . CYS A 1 100 ? 15.919 7.641 -10.265 1.00 96.44 100 CYS A N 1
ATOM 810 C CA . CYS A 1 100 ? 16.664 6.388 -10.135 1.00 96.44 100 CYS A CA 1
ATOM 811 C C . CYS A 1 100 ? 16.816 5.963 -8.677 1.00 96.44 100 CYS A C 1
ATOM 813 O O . CYS A 1 100 ? 16.561 4.814 -8.353 1.00 96.44 100 CYS A O 1
ATOM 815 N N . LEU A 1 101 ? 17.147 6.887 -7.773 1.00 94.88 101 LEU A N 1
ATOM 816 C CA . LEU A 1 101 ? 17.248 6.600 -6.341 1.00 94.88 101 LEU A CA 1
ATOM 817 C C . LEU A 1 101 ? 15.914 6.122 -5.740 1.00 94.88 101 LEU A C 1
ATOM 819 O O . LEU A 1 101 ? 15.894 5.265 -4.860 1.00 94.88 101 LEU A O 1
ATOM 823 N N . LEU A 1 102 ? 14.794 6.647 -6.246 1.00 94.06 102 LEU A N 1
ATOM 824 C CA . LEU A 1 102 ? 13.449 6.247 -5.829 1.00 94.06 102 LEU A CA 1
ATOM 825 C C . LEU A 1 102 ? 12.994 4.920 -6.458 1.00 94.06 102 LEU A C 1
ATOM 827 O O . LEU A 1 102 ? 12.424 4.090 -5.765 1.00 94.06 102 LEU A O 1
ATOM 831 N N . GLY A 1 103 ? 13.196 4.743 -7.767 1.00 94.38 103 GLY A N 1
ATOM 832 C CA . GLY A 1 103 ? 12.773 3.558 -8.531 1.00 94.38 103 GLY A CA 1
ATOM 833 C C . GLY A 1 103 ? 13.793 2.419 -8.554 1.00 94.38 103 GLY A C 1
ATOM 834 O O . GLY A 1 103 ? 13.519 1.363 -9.116 1.00 94.38 103 GLY A O 1
ATOM 835 N N . GLN A 1 104 ? 14.967 2.662 -7.978 1.00 94.81 104 GLN A N 1
ATOM 836 C CA . GLN A 1 104 ? 16.135 1.785 -7.894 1.00 94.81 104 GLN A CA 1
ATOM 837 C C . GLN A 1 104 ? 16.697 1.296 -9.231 1.00 94.81 104 GLN A C 1
ATOM 839 O O . GLN A 1 104 ? 17.360 0.262 -9.293 1.00 94.81 104 GLN A O 1
ATOM 844 N N . ARG A 1 105 ? 16.445 2.042 -10.311 1.00 95.56 105 ARG A N 1
ATOM 845 C CA . ARG A 1 105 ? 16.989 1.760 -11.644 1.00 95.56 105 ARG A CA 1
ATOM 846 C C . ARG A 1 105 ? 16.893 2.982 -12.544 1.00 95.56 105 ARG A C 1
ATOM 848 O O . ARG A 1 105 ? 16.034 3.839 -12.326 1.00 95.56 105 ARG A O 1
ATOM 855 N N . ASP A 1 106 ? 17.757 3.071 -13.553 1.00 96.69 106 ASP A N 1
ATOM 856 C CA . ASP A 1 106 ? 17.796 4.225 -14.453 1.00 96.69 106 ASP A CA 1
ATOM 857 C C . ASP A 1 106 ? 16.440 4.398 -15.180 1.00 96.69 106 ASP A C 1
ATOM 859 O O . ASP A 1 106 ? 15.995 3.506 -15.915 1.00 96.69 106 ASP A O 1
ATOM 863 N N . PRO A 1 107 ? 15.743 5.534 -14.986 1.00 97.06 107 PRO A N 1
ATOM 86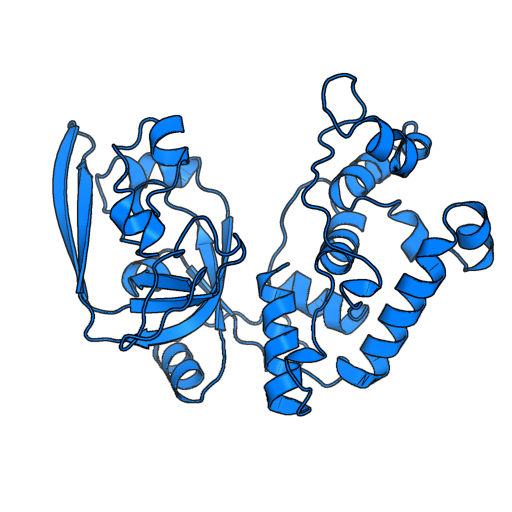4 C CA . PRO A 1 107 ? 14.424 5.765 -15.574 1.00 97.06 107 PRO A CA 1
ATOM 865 C C . PRO A 1 107 ? 14.446 5.860 -17.105 1.00 97.06 107 PRO A C 1
ATOM 867 O O . PRO A 1 107 ? 13.413 5.669 -17.742 1.00 97.06 107 PRO A O 1
ATOM 870 N N . ARG A 1 108 ? 15.607 6.150 -17.706 1.00 96.31 108 ARG A N 1
ATOM 871 C CA . ARG A 1 108 ? 15.756 6.307 -19.159 1.00 96.31 108 ARG A CA 1
ATOM 872 C C . ARG A 1 108 ? 15.691 4.968 -19.892 1.00 96.31 108 ARG A C 1
ATOM 874 O O . ARG A 1 108 ? 15.265 4.944 -21.042 1.00 96.31 108 ARG A O 1
ATOM 881 N N . LEU A 1 109 ? 16.030 3.863 -19.215 1.00 96.81 109 LEU A N 1
ATOM 882 C CA . LEU A 1 109 ? 15.970 2.505 -19.778 1.00 96.81 109 LEU A CA 1
ATOM 883 C C . LEU A 1 109 ? 14.579 2.167 -20.320 1.00 96.81 109 LEU A C 1
ATOM 885 O O . LEU A 1 109 ? 14.451 1.405 -21.272 1.00 96.81 109 LEU A O 1
ATOM 889 N N . PHE A 1 110 ? 13.532 2.759 -19.743 1.00 95.62 110 PHE A N 1
ATOM 890 C CA . PHE A 1 110 ? 12.159 2.513 -20.152 1.00 95.62 110 PHE A CA 1
ATOM 891 C C . PHE A 1 110 ? 11.908 2.812 -21.637 1.00 95.62 110 PHE A C 1
ATOM 893 O O . PHE A 1 110 ? 11.240 2.027 -22.309 1.00 95.62 110 PHE A O 1
ATOM 900 N N . GLU A 1 111 ? 12.480 3.906 -22.148 1.00 93.44 111 GLU A N 1
ATOM 901 C CA . GLU A 1 111 ? 12.260 4.411 -23.512 1.00 93.44 111 GLU A CA 1
ATOM 902 C C . GLU A 1 111 ? 13.402 4.056 -24.480 1.00 93.44 111 GLU A C 1
ATOM 904 O O . GLU A 1 111 ? 13.279 4.260 -25.685 1.00 93.44 111 GLU A O 1
ATOM 909 N N . MET A 1 112 ? 14.509 3.507 -23.972 1.00 96.38 112 MET A N 1
ATOM 910 C CA . MET A 1 112 ? 15.674 3.133 -24.779 1.00 96.38 112 MET A CA 1
ATOM 911 C C . MET A 1 112 ? 15.411 1.908 -25.666 1.00 96.38 112 MET A C 1
ATOM 913 O O . MET A 1 112 ? 14.631 1.013 -25.321 1.00 96.38 112 MET A O 1
ATOM 917 N N . ALA A 1 113 ? 16.111 1.825 -26.798 1.00 97.38 113 ALA A N 1
ATOM 918 C CA . ALA A 1 113 ? 16.113 0.623 -27.625 1.00 97.38 113 ALA A CA 1
ATOM 919 C C . ALA A 1 113 ? 16.837 -0.530 -26.906 1.00 97.38 113 ALA A C 1
ATOM 921 O O . ALA A 1 113 ? 17.758 -0.300 -26.125 1.00 97.38 113 ALA A O 1
ATOM 922 N N . ASP A 1 114 ? 16.458 -1.781 -27.198 1.00 97.31 114 ASP A N 1
ATOM 923 C CA . ASP A 1 114 ? 17.104 -2.972 -26.610 1.00 97.31 114 ASP A CA 1
ATOM 924 C C . ASP A 1 114 ? 18.632 -2.966 -26.819 1.00 97.31 114 ASP A C 1
ATOM 926 O O . ASP A 1 114 ? 19.367 -3.401 -25.937 1.00 97.31 114 ASP A O 1
ATOM 930 N N . TYR A 1 115 ? 19.114 -2.441 -27.954 1.00 96.94 115 TYR A N 1
ATOM 931 C CA . TYR A 1 115 ? 20.547 -2.318 -28.241 1.00 96.94 115 TYR A CA 1
ATOM 932 C C . TYR A 1 115 ? 21.274 -1.428 -27.223 1.00 96.94 115 TYR A C 1
ATOM 934 O O . TYR A 1 115 ? 22.307 -1.830 -26.693 1.00 96.94 115 TYR A O 1
ATOM 942 N N . ASP A 1 116 ? 20.719 -0.254 -26.910 1.00 96.94 116 ASP A N 1
ATOM 943 C CA . ASP A 1 116 ? 21.323 0.686 -25.959 1.00 96.94 116 AS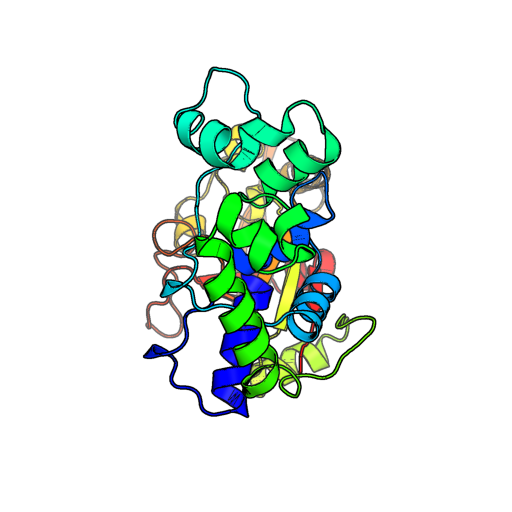P A CA 1
ATOM 944 C C . ASP A 1 116 ? 21.233 0.155 -24.526 1.00 96.94 116 ASP A C 1
ATOM 946 O O . ASP A 1 116 ? 22.184 0.258 -23.750 1.00 96.94 116 ASP A O 1
ATOM 950 N N . ILE A 1 117 ? 20.108 -0.482 -24.183 1.00 96.62 117 ILE A N 1
ATOM 951 C CA . ILE A 1 117 ? 19.927 -1.125 -22.879 1.00 96.62 117 ILE A CA 1
ATOM 952 C C . ILE A 1 117 ? 20.951 -2.240 -22.691 1.00 96.62 117 ILE A C 1
ATOM 954 O O . ILE A 1 117 ? 21.522 -2.337 -21.616 1.00 96.62 117 ILE A O 1
ATOM 958 N N . ALA A 1 118 ? 21.247 -3.039 -23.718 1.00 96.56 118 ALA A N 1
ATOM 959 C CA . ALA A 1 118 ? 22.226 -4.120 -23.609 1.00 96.56 118 ALA A CA 1
ATOM 960 C C . ALA A 1 118 ? 23.634 -3.631 -23.217 1.00 96.56 118 ALA A C 1
ATOM 962 O O . ALA A 1 118 ? 24.393 -4.393 -22.623 1.00 96.56 118 ALA A O 1
ATOM 963 N N . GLN A 1 119 ? 23.973 -2.373 -23.521 1.00 94.94 119 GLN A N 1
ATOM 964 C CA . GLN A 1 119 ? 25.260 -1.766 -23.163 1.00 94.94 119 GLN A CA 1
ATOM 965 C C . GLN A 1 119 ? 25.281 -1.173 -21.747 1.00 94.94 119 GLN A C 1
ATOM 967 O O . GLN A 1 119 ? 26.352 -1.026 -21.164 1.00 94.94 119 GLN A O 1
ATOM 972 N N . ILE A 1 120 ? 24.118 -0.800 -21.205 1.00 92.75 120 ILE A N 1
ATOM 973 C CA . ILE A 1 120 ? 23.997 -0.095 -19.918 1.00 92.75 120 ILE A CA 1
ATOM 974 C C . ILE A 1 120 ? 23.522 -1.046 -18.818 1.00 92.75 120 ILE A C 1
ATOM 976 O O . ILE A 1 120 ? 24.083 -1.075 -17.727 1.00 92.75 120 ILE A O 1
ATOM 980 N N . ASP A 1 121 ? 22.461 -1.792 -19.105 1.00 95.25 121 ASP A N 1
ATOM 981 C CA . ASP A 1 121 ? 21.735 -2.624 -18.160 1.00 95.25 121 ASP A CA 1
ATOM 982 C C . ASP A 1 121 ? 20.996 -3.784 -18.870 1.00 95.25 121 ASP A C 1
ATOM 984 O O . ASP A 1 121 ? 19.768 -3.761 -19.027 1.00 95.25 121 ASP A O 1
ATOM 988 N N . PRO A 1 122 ? 21.723 -4.819 -19.332 1.00 96.12 122 PRO A N 1
ATOM 989 C CA . PRO A 1 122 ? 21.143 -5.918 -20.105 1.00 96.12 122 PRO A CA 1
ATOM 990 C C . PRO A 1 122 ? 20.062 -6.708 -19.350 1.00 96.12 122 PRO A C 1
ATOM 992 O O . PRO A 1 122 ? 19.184 -7.297 -19.982 1.00 96.12 122 PRO A O 1
ATOM 995 N N . GLU A 1 123 ? 20.073 -6.697 -18.014 1.00 96.00 123 GLU A N 1
ATOM 996 C CA . GLU A 1 123 ? 19.056 -7.359 -17.187 1.00 96.00 123 GLU A CA 1
ATOM 997 C C . GLU A 1 123 ? 17.677 -6.689 -17.284 1.00 96.00 123 GLU A C 1
ATOM 999 O O . GLU A 1 123 ? 16.657 -7.328 -17.026 1.00 96.00 123 GLU A O 1
ATOM 1004 N N . PHE A 1 124 ? 17.607 -5.419 -17.693 1.00 97.44 124 PHE A N 1
ATOM 1005 C CA . PHE A 1 124 ? 16.332 -4.720 -17.851 1.00 97.44 124 PHE A CA 1
ATOM 1006 C C . PHE A 1 124 ? 15.528 -5.201 -19.074 1.00 97.44 124 PHE A C 1
ATOM 1008 O O . PHE A 1 124 ? 14.299 -5.100 -19.095 1.00 97.44 124 PHE A O 1
ATOM 1015 N N . ILE A 1 125 ? 16.191 -5.774 -20.084 1.00 97.94 125 ILE A N 1
ATOM 1016 C CA . ILE A 1 125 ? 15.544 -6.288 -21.302 1.00 97.94 125 ILE A CA 1
ATOM 1017 C C . ILE A 1 125 ? 14.527 -7.401 -20.993 1.00 97.94 125 ILE A C 1
ATOM 1019 O O . ILE A 1 125 ? 13.368 -7.251 -21.394 1.00 97.94 125 ILE A O 1
ATOM 1023 N N . PRO A 1 126 ? 14.890 -8.511 -20.313 1.00 97.75 126 PRO A N 1
ATOM 1024 C CA . PRO A 1 126 ? 13.927 -9.566 -19.998 1.00 97.75 126 PRO A CA 1
ATOM 1025 C C . PRO A 1 126 ? 12.791 -9.076 -19.092 1.00 97.75 126 PRO A C 1
ATOM 1027 O O . PRO A 1 126 ? 11.650 -9.470 -19.313 1.00 97.75 126 PRO A O 1
ATOM 1030 N N . ILE A 1 127 ? 13.064 -8.159 -18.156 1.00 98.31 127 ILE A N 1
ATOM 1031 C CA . ILE A 1 127 ? 12.041 -7.529 -17.304 1.00 98.31 127 ILE A CA 1
ATOM 1032 C C . ILE A 1 127 ? 11.001 -6.800 -18.166 1.00 98.31 127 ILE A C 1
ATOM 1034 O O . ILE A 1 127 ? 9.801 -7.044 -18.045 1.00 98.31 127 ILE A O 1
ATOM 1038 N N . ARG A 1 128 ? 11.451 -5.925 -19.076 1.00 97.62 128 ARG A N 1
ATOM 1039 C CA . ARG A 1 128 ? 10.556 -5.160 -19.954 1.00 97.62 128 ARG A CA 1
ATOM 1040 C C . ARG A 1 128 ? 9.776 -6.063 -20.911 1.00 97.62 128 ARG A C 1
ATOM 1042 O O . ARG A 1 128 ? 8.604 -5.803 -21.174 1.00 97.62 128 ARG A O 1
ATOM 1049 N N . LYS A 1 129 ? 10.406 -7.123 -21.424 1.00 97.88 129 LYS A N 1
ATOM 1050 C CA . LYS A 1 129 ? 9.745 -8.109 -22.291 1.00 97.88 129 LYS A CA 1
ATOM 1051 C C . LYS A 1 129 ? 8.673 -8.900 -21.545 1.00 97.88 129 LYS A C 1
ATOM 1053 O O . LYS A 1 129 ? 7.581 -9.055 -22.086 1.00 97.88 129 LYS A O 1
ATOM 1058 N N . GLU A 1 130 ? 8.945 -9.339 -20.315 1.00 98.31 130 GLU A N 1
ATOM 1059 C CA . GLU A 1 130 ? 7.936 -9.988 -19.469 1.00 98.31 130 GLU A CA 1
ATOM 1060 C C . GLU A 1 130 ? 6.770 -9.034 -19.187 1.00 98.31 130 GLU A C 1
ATOM 1062 O O . GLU A 1 130 ? 5.620 -9.426 -19.356 1.00 98.31 130 GLU A O 1
ATOM 1067 N N . ALA A 1 131 ? 7.053 -7.766 -18.870 1.00 98.25 131 ALA A N 1
ATOM 1068 C CA . ALA A 1 131 ? 6.021 -6.762 -18.628 1.00 98.25 131 ALA A CA 1
ATOM 1069 C C . ALA A 1 131 ? 5.047 -6.610 -19.804 1.00 98.25 131 ALA A C 1
ATOM 1071 O O . ALA A 1 131 ? 3.830 -6.640 -19.618 1.00 98.25 131 ALA A O 1
ATOM 1072 N N . ILE A 1 132 ? 5.580 -6.499 -21.025 1.00 97.62 132 ILE A N 1
ATOM 1073 C CA . ILE A 1 132 ? 4.786 -6.415 -22.259 1.00 97.62 132 ILE A CA 1
ATOM 1074 C C . ILE A 1 132 ? 3.985 -7.703 -22.476 1.00 97.62 132 ILE A C 1
ATOM 1076 O O . ILE A 1 132 ? 2.787 -7.642 -22.744 1.00 97.62 132 ILE A O 1
ATOM 1080 N N . TYR A 1 133 ? 4.620 -8.865 -22.314 1.00 98.00 133 TYR A N 1
ATOM 1081 C CA . TYR A 1 133 ? 3.956 -10.154 -22.485 1.00 98.00 133 TYR A CA 1
ATOM 1082 C C . TYR A 1 133 ? 2.790 -10.338 -21.503 1.00 98.00 133 TYR A C 1
ATOM 1084 O O . TYR A 1 133 ? 1.679 -10.665 -21.921 1.00 98.00 133 TYR A O 1
ATOM 1092 N N . LEU A 1 134 ? 3.002 -10.086 -20.207 1.00 97.19 134 LEU A N 1
ATOM 1093 C CA . LEU A 1 134 ? 1.957 -10.220 -19.187 1.00 97.19 134 LEU A CA 1
ATOM 1094 C C . LEU A 1 134 ? 0.878 -9.146 -19.332 1.00 97.19 134 LEU A C 1
ATOM 1096 O O . LEU A 1 134 ? -0.292 -9.422 -19.070 1.00 97.19 134 LEU A O 1
ATOM 1100 N N . ARG A 1 135 ? 1.228 -7.941 -19.804 1.00 97.50 135 ARG A N 1
ATOM 1101 C CA . ARG A 1 135 ? 0.230 -6.929 -20.171 1.00 97.50 135 ARG A CA 1
ATOM 1102 C C . ARG A 1 135 ? -0.754 -7.500 -21.188 1.00 97.50 135 ARG A C 1
ATOM 1104 O O . ARG A 1 135 ? -1.965 -7.470 -20.968 1.00 97.50 135 ARG A O 1
ATOM 1111 N N . ASP A 1 136 ? -0.210 -8.032 -22.277 1.00 97.00 136 ASP A N 1
ATOM 1112 C CA . ASP A 1 136 ? -0.987 -8.438 -23.443 1.00 97.00 136 ASP A CA 1
ATOM 1113 C C . ASP A 1 136 ? -1.744 -9.751 -23.237 1.00 97.00 136 ASP A C 1
ATOM 1115 O O . ASP A 1 136 ? -2.780 -9.953 -23.864 1.00 97.00 136 ASP A O 1
ATOM 1119 N N . THR A 1 137 ? -1.269 -10.609 -22.331 1.00 94.50 137 THR A N 1
ATOM 1120 C CA . THR A 1 137 ? -1.866 -11.928 -22.076 1.00 94.50 137 THR A CA 1
ATOM 1121 C C . THR A 1 137 ? -2.733 -12.009 -20.822 1.00 94.50 137 THR A C 1
ATOM 1123 O O . THR A 1 137 ? -3.644 -12.832 -20.796 1.00 94.50 137 THR A O 1
ATOM 1126 N N . LEU A 1 138 ? -2.478 -11.188 -19.792 1.00 93.12 138 LEU A N 1
ATOM 1127 C CA . LEU A 1 138 ? -3.154 -11.298 -18.490 1.00 93.12 138 LEU A CA 1
ATOM 1128 C C . LEU A 1 138 ? -3.868 -10.023 -18.020 1.00 93.12 138 LEU A C 1
ATOM 1130 O O . LEU A 1 138 ? -4.750 -10.109 -17.169 1.00 93.12 138 LEU A O 1
ATOM 1134 N N . VAL A 1 139 ? -3.459 -8.835 -18.477 1.00 94.69 139 VAL A N 1
ATOM 1135 C CA . VAL A 1 139 ? -3.870 -7.569 -17.836 1.00 94.69 139 VAL A CA 1
ATOM 1136 C C . VAL A 1 139 ? -4.794 -6.714 -18.702 1.00 94.69 139 VAL A C 1
ATOM 1138 O O . VAL A 1 139 ? -5.642 -6.016 -18.145 1.00 94.69 139 VAL A O 1
ATOM 1141 N N . ASN A 1 140 ? -4.640 -6.729 -20.029 1.00 90.25 140 ASN A N 1
ATOM 1142 C CA . ASN A 1 140 ? -5.300 -5.776 -20.936 1.00 90.25 140 ASN A CA 1
ATOM 1143 C C . ASN A 1 140 ? -6.834 -5.716 -20.801 1.00 90.25 140 ASN A C 1
ATOM 1145 O O . ASN A 1 140 ? -7.417 -4.649 -21.001 1.00 90.25 140 ASN A O 1
ATOM 1149 N N . ASP A 1 141 ? -7.484 -6.818 -20.433 1.00 90.25 141 ASP A N 1
ATOM 1150 C CA . ASP A 1 141 ? -8.934 -6.938 -20.237 1.00 90.25 141 ASP A CA 1
ATOM 1151 C C . ASP A 1 141 ? -9.342 -7.194 -18.772 1.00 90.25 141 ASP A C 1
ATOM 1153 O O . ASP A 1 141 ? -10.531 -7.297 -18.458 1.00 90.25 141 ASP A O 1
ATOM 1157 N N . LEU A 1 142 ? -8.376 -7.225 -17.849 1.00 95.88 142 LEU A N 1
ATOM 1158 C CA . LEU A 1 142 ? -8.587 -7.613 -16.454 1.00 95.88 142 LEU A CA 1
ATOM 1159 C C . LEU A 1 142 ? -9.556 -6.679 -15.711 1.00 95.88 142 LEU A C 1
ATOM 1161 O O . LEU A 1 142 ? -10.306 -7.111 -14.828 1.00 95.88 142 LEU A O 1
ATOM 1165 N N . TYR A 1 143 ? -9.537 -5.385 -16.037 1.00 96.56 143 TYR A N 1
ATOM 1166 C CA . TYR A 1 143 ? -10.452 -4.380 -15.497 1.00 96.56 143 TYR A CA 1
ATOM 1167 C C . TYR A 1 143 ? -10.584 -3.168 -16.418 1.00 96.56 143 TYR A C 1
ATOM 1169 O O . TYR A 1 143 ? -9.704 -2.840 -17.213 1.00 96.56 143 TYR A O 1
ATOM 1177 N N . SER A 1 144 ? -11.693 -2.442 -16.271 1.00 94.50 144 SER A N 1
ATOM 1178 C CA . SER A 1 144 ? -11.990 -1.307 -17.146 1.00 94.50 144 SER A CA 1
ATOM 1179 C C . SER A 1 144 ? -11.165 -0.070 -16.800 1.00 94.50 144 SER A C 1
ATOM 1181 O O . SER A 1 144 ? -11.179 0.399 -15.658 1.00 94.50 144 SER A O 1
ATOM 1183 N N . ARG A 1 145 ? -10.544 0.555 -17.808 1.00 94.44 145 ARG A N 1
ATOM 1184 C CA . ARG A 1 145 ? -9.877 1.856 -17.655 1.00 94.44 145 ARG A CA 1
ATOM 1185 C C . ARG A 1 145 ? -10.877 2.933 -17.230 1.00 94.44 145 ARG A C 1
ATOM 1187 O O . ARG A 1 145 ? -11.813 3.251 -17.959 1.00 94.44 145 ARG A O 1
ATOM 1194 N N . LYS A 1 146 ? -10.631 3.572 -16.083 1.00 92.44 146 LYS A N 1
ATOM 1195 C CA . LYS A 1 146 ? -11.425 4.713 -15.594 1.00 92.44 146 LYS A CA 1
ATOM 1196 C C . LYS A 1 146 ? -10.544 5.908 -15.245 1.00 92.44 146 LYS A C 1
ATOM 1198 O O . LYS A 1 146 ? -9.409 5.758 -14.793 1.00 92.44 146 LYS A O 1
ATOM 1203 N N . LYS A 1 147 ? -11.097 7.120 -15.389 1.00 88.19 147 LYS A N 1
ATOM 1204 C CA . LYS A 1 147 ? -10.462 8.362 -14.901 1.00 88.19 147 LYS A CA 1
ATOM 1205 C C . LYS A 1 147 ? -10.261 8.322 -13.382 1.00 88.19 147 LYS A C 1
ATOM 1207 O O . LYS A 1 147 ? -9.264 8.820 -12.865 1.00 88.19 147 LYS A O 1
ATOM 1212 N N . SER A 1 148 ? -11.216 7.722 -12.676 1.00 92.56 148 SER A N 1
ATOM 1213 C CA . SER A 1 148 ? -11.161 7.488 -11.240 1.00 92.56 148 SER A CA 1
ATOM 1214 C C . SER A 1 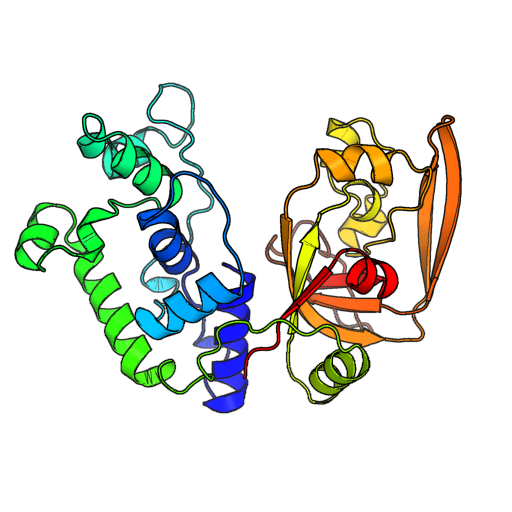148 ? -11.887 6.194 -10.894 1.00 92.56 148 SER A C 1
ATOM 1216 O O . SER A 1 148 ? -12.950 5.919 -11.444 1.00 92.56 148 SER A O 1
ATOM 1218 N N . TYR A 1 149 ? -11.319 5.441 -9.956 1.00 95.44 149 TYR A N 1
ATOM 1219 C CA . TYR A 1 149 ? -11.938 4.255 -9.356 1.00 95.44 149 TYR A CA 1
ATOM 1220 C C . TYR A 1 149 ? -12.615 4.571 -8.013 1.00 95.44 149 TYR A C 1
ATOM 1222 O O . TYR A 1 149 ? -13.054 3.662 -7.316 1.00 95.44 149 TYR A O 1
ATOM 1230 N N . LEU A 1 150 ? -12.650 5.852 -7.624 1.00 96.56 150 LEU A N 1
ATOM 1231 C CA . LEU A 1 150 ? -13.160 6.303 -6.333 1.00 96.56 150 LEU A CA 1
ATOM 1232 C C . LEU A 1 150 ? -14.648 5.960 -6.170 1.00 96.56 150 LEU A C 1
ATOM 1234 O O . LEU A 1 150 ? -15.461 6.268 -7.041 1.00 96.56 150 LEU A O 1
ATOM 1238 N N . SER A 1 151 ? -14.997 5.416 -5.010 1.00 95.19 151 SER A N 1
ATOM 1239 C CA . SER A 1 151 ? -16.362 5.256 -4.526 1.00 95.19 151 SER A CA 1
ATOM 1240 C C . SER A 1 151 ? -16.501 5.913 -3.155 1.00 95.19 151 SER A C 1
ATOM 1242 O O . SER A 1 151 ? -15.594 5.852 -2.328 1.00 95.19 151 SER A O 1
ATOM 1244 N N . LYS A 1 152 ? -17.650 6.545 -2.920 1.00 91.19 152 LYS A N 1
ATOM 1245 C CA . LYS A 1 152 ? -18.047 7.104 -1.616 1.00 91.19 152 LYS A CA 1
ATOM 1246 C C . LYS A 1 152 ? -19.312 6.445 -1.060 1.00 91.19 152 LYS A C 1
ATOM 1248 O O . LYS A 1 152 ? -19.801 6.835 -0.011 1.00 91.19 152 LYS A O 1
ATOM 1253 N N . ASP A 1 153 ? -19.864 5.480 -1.790 1.00 94.25 153 ASP A N 1
ATOM 1254 C CA . ASP A 1 153 ? -21.130 4.836 -1.463 1.00 94.25 153 ASP A CA 1
ATOM 1255 C C . ASP A 1 153 ? -20.872 3.641 -0.539 1.00 94.25 153 ASP A C 1
ATOM 1257 O O . ASP A 1 153 ? -20.372 2.598 -0.973 1.00 94.25 153 ASP A O 1
ATOM 1261 N N . GLN A 1 154 ? -21.191 3.816 0.745 1.00 93.12 154 GLN A N 1
ATOM 1262 C CA . GLN A 1 154 ? -21.002 2.798 1.776 1.00 93.12 154 GLN A CA 1
ATOM 1263 C C . GLN A 1 154 ? -21.762 1.505 1.470 1.00 93.12 154 GLN A C 1
ATOM 1265 O O . GLN A 1 154 ? -21.215 0.419 1.674 1.00 93.12 154 GLN A O 1
ATOM 1270 N N . SER A 1 155 ? -22.989 1.600 0.956 1.00 95.50 155 SER A N 1
ATOM 1271 C CA . SER A 1 155 ? -23.804 0.431 0.625 1.00 95.50 155 SER A CA 1
ATOM 1272 C C . SER A 1 155 ? -23.168 -0.374 -0.505 1.00 95.50 155 SER A C 1
ATOM 1274 O O . SER A 1 155 ? -23.097 -1.600 -0.419 1.00 95.50 155 SER A O 1
ATOM 1276 N N . LYS A 1 156 ? -22.614 0.296 -1.526 1.00 96.75 156 LYS A N 1
ATOM 1277 C CA . LYS A 1 156 ? -21.851 -0.383 -2.589 1.00 96.75 156 LYS A CA 1
ATOM 1278 C C . LYS A 1 156 ? -20.568 -1.017 -2.075 1.00 96.75 156 LYS A C 1
ATOM 1280 O O . LYS A 1 156 ? -20.272 -2.141 -2.462 1.00 96.75 156 LYS A O 1
ATOM 1285 N N . ILE A 1 157 ? -19.829 -0.329 -1.201 1.00 97.88 157 ILE A N 1
ATOM 1286 C CA . ILE A 1 157 ? -18.592 -0.863 -0.613 1.00 97.88 157 ILE A CA 1
ATOM 1287 C C . ILE A 1 157 ? -18.878 -2.174 0.119 1.00 97.88 157 ILE A C 1
ATOM 1289 O O . ILE A 1 157 ? -18.237 -3.180 -0.173 1.00 97.88 157 ILE A O 1
ATOM 1293 N N . LYS A 1 158 ? -19.875 -2.182 1.009 1.00 98.12 158 LYS A N 1
ATOM 1294 C CA . LYS A 1 158 ? -20.287 -3.396 1.724 1.00 98.12 158 LYS A CA 1
ATOM 1295 C C . LYS A 1 158 ? -20.767 -4.478 0.768 1.00 98.12 158 LYS A C 1
ATOM 1297 O O . LYS A 1 158 ? -20.302 -5.605 0.871 1.00 98.12 158 LYS A O 1
ATOM 1302 N N . LYS A 1 159 ? -21.602 -4.125 -0.216 1.00 98.19 159 LYS A N 1
ATOM 1303 C CA . LYS A 1 159 ? -22.068 -5.081 -1.224 1.00 98.19 159 LYS A CA 1
ATOM 1304 C C . LYS A 1 159 ? -20.909 -5.758 -1.960 1.00 98.19 159 LYS A C 1
ATOM 1306 O O . LYS A 1 159 ? -20.915 -6.973 -2.088 1.00 98.19 159 LYS A O 1
ATOM 1311 N N . TRP A 1 160 ? -19.912 -5.002 -2.420 1.00 97.94 160 TRP A N 1
ATOM 1312 C CA . TRP A 1 160 ? -18.753 -5.588 -3.098 1.00 97.94 160 TRP A CA 1
ATOM 1313 C C . TRP A 1 160 ? -17.998 -6.564 -2.198 1.00 97.94 160 TRP A C 1
ATOM 1315 O O . TRP A 1 160 ? -17.655 -7.649 -2.656 1.00 97.94 160 TRP A O 1
ATOM 1325 N N . LEU A 1 161 ? -17.792 -6.209 -0.928 1.00 97.88 161 LEU A N 1
ATOM 1326 C CA . LEU A 1 161 ? -17.134 -7.084 0.043 1.00 97.88 161 LEU A CA 1
ATOM 1327 C C . LEU A 1 161 ? -17.950 -8.363 0.301 1.00 97.88 161 LEU A C 1
ATOM 1329 O O . LEU A 1 161 ? -17.379 -9.449 0.298 1.00 97.88 161 LEU A O 1
ATOM 1333 N N . SER A 1 162 ? -19.277 -8.259 0.444 1.00 97.50 162 SER A N 1
ATOM 1334 C CA . SER A 1 162 ? -20.176 -9.420 0.567 1.00 97.50 162 SER A CA 1
ATOM 1335 C C . SER A 1 162 ? -20.171 -10.312 -0.674 1.00 97.50 162 SER A C 1
ATOM 1337 O O . SER A 1 162 ? -20.261 -11.528 -0.553 1.00 97.50 162 SER A O 1
ATOM 1339 N N . ASP A 1 163 ? -20.023 -9.723 -1.862 1.00 96.69 163 ASP A N 1
ATOM 1340 C CA . ASP A 1 163 ? -19.937 -10.440 -3.138 1.00 96.69 163 ASP A CA 1
ATOM 1341 C C . ASP A 1 163 ? -18.536 -11.078 -3.364 1.00 96.69 163 ASP A C 1
ATOM 1343 O O . ASP A 1 163 ? -18.207 -11.477 -4.483 1.00 96.69 163 ASP A O 1
ATOM 1347 N N . GLY A 1 164 ? -17.667 -11.134 -2.342 1.00 94.50 164 GLY A N 1
ATOM 1348 C CA . GLY A 1 164 ? -16.312 -11.699 -2.438 1.00 94.50 164 GLY A CA 1
ATOM 1349 C C . GLY A 1 164 ? -15.324 -10.829 -3.228 1.00 94.50 164 GLY A C 1
ATOM 1350 O O . GLY A 1 164 ? -14.289 -11.303 -3.712 1.00 94.50 164 GLY A O 1
ATOM 1351 N N . LYS A 1 165 ? -15.635 -9.542 -3.419 1.00 96.50 165 LYS A N 1
ATOM 1352 C CA . LYS A 1 165 ? -14.774 -8.587 -4.125 1.00 96.50 165 LYS A CA 1
ATOM 1353 C C . LYS A 1 165 ? -13.994 -7.730 -3.135 1.00 96.50 165 LYS A C 1
ATOM 1355 O O . LYS A 1 165 ? -14.492 -7.362 -2.083 1.00 96.50 165 LYS A O 1
ATOM 1360 N N . SER A 1 166 ? -12.781 -7.350 -3.520 1.00 97.06 166 SER A N 1
ATOM 1361 C CA . SER A 1 166 ? -11.897 -6.528 -2.691 1.00 97.06 166 SER A CA 1
ATOM 1362 C C . SER A 1 166 ? -11.976 -5.048 -3.073 1.00 97.06 166 SER A C 1
ATOM 1364 O O . SER A 1 166 ? -12.221 -4.702 -4.232 1.00 97.06 166 SER A O 1
ATOM 1366 N N . VAL A 1 167 ? -11.741 -4.164 -2.102 1.00 98.25 167 VAL A N 1
ATOM 1367 C CA . VAL A 1 167 ? -11.783 -2.699 -2.273 1.00 98.25 167 VAL A CA 1
ATOM 1368 C C . VAL A 1 167 ? -10.493 -2.099 -1.726 1.00 98.25 167 VAL A C 1
ATOM 1370 O O . VAL A 1 167 ? -10.082 -2.435 -0.623 1.00 98.25 167 VAL A O 1
ATOM 1373 N N . ILE A 1 168 ? -9.843 -1.180 -2.439 1.00 98.56 168 ILE A N 1
ATOM 1374 C CA . ILE A 1 168 ? -8.686 -0.466 -1.875 1.00 98.56 168 ILE A CA 1
ATOM 1375 C C . ILE A 1 168 ? -9.188 0.654 -0.969 1.00 98.56 168 ILE A C 1
ATOM 1377 O O . ILE A 1 168 ? -9.969 1.497 -1.404 1.00 98.56 168 ILE A O 1
ATOM 1381 N N . LEU A 1 169 ? -8.666 0.725 0.253 1.00 98.50 169 LEU A N 1
ATOM 1382 C CA . LEU A 1 169 ? -8.813 1.877 1.137 1.00 98.50 169 LEU A CA 1
ATOM 1383 C C . LEU A 1 169 ? -7.508 2.675 1.135 1.00 98.50 169 LEU A C 1
ATOM 1385 O O . LEU A 1 169 ? -6.463 2.174 1.550 1.00 98.50 169 LEU A O 1
ATOM 1389 N N . GLY A 1 170 ? -7.557 3.917 0.659 1.00 97.75 170 GLY A N 1
ATOM 1390 C CA . GLY A 1 170 ? -6.493 4.903 0.845 1.00 97.75 170 GLY A CA 1
ATOM 1391 C C . GLY A 1 170 ? -6.853 5.850 1.985 1.00 97.75 170 GLY A C 1
ATOM 1392 O O . GLY A 1 170 ? -7.904 6.473 1.930 1.00 97.75 170 GLY A O 1
ATOM 1393 N N . THR A 1 171 ? -6.004 5.988 2.998 1.00 96.88 171 THR A N 1
ATOM 1394 C CA . THR A 1 171 ? -6.277 6.799 4.196 1.00 96.88 171 THR A CA 1
ATOM 1395 C C . THR A 1 171 ? -5.031 7.535 4.674 1.00 96.88 171 THR A C 1
ATOM 1397 O O . THR A 1 171 ? -3.909 7.184 4.318 1.00 96.88 171 THR A O 1
ATOM 1400 N N . LYS A 1 172 ? -5.205 8.548 5.521 1.00 95.69 172 LYS A N 1
ATOM 1401 C CA . LYS A 1 172 ? -4.113 9.085 6.341 1.00 95.69 172 LYS A CA 1
ATOM 1402 C C . LYS A 1 172 ? -3.823 8.146 7.512 1.00 95.69 172 LYS A C 1
ATOM 1404 O O . LYS A 1 172 ? -4.755 7.533 8.016 1.00 95.69 172 LYS A O 1
ATOM 1409 N N . LEU A 1 173 ? -2.569 8.044 7.956 1.00 97.25 173 LEU A N 1
ATOM 1410 C CA . LEU A 1 173 ? -2.205 7.349 9.194 1.00 97.25 173 LEU A CA 1
ATOM 1411 C C . LEU A 1 173 ? -2.329 8.280 10.395 1.00 97.25 173 LEU A C 1
ATOM 1413 O O . LEU A 1 173 ? -1.665 9.314 10.460 1.00 97.25 173 LEU A O 1
ATOM 1417 N N . TYR A 1 174 ? -3.116 7.846 11.371 1.00 98.31 174 TYR A N 1
ATOM 1418 C CA . TYR A 1 174 ? -3.191 8.455 12.694 1.00 98.31 174 TYR A CA 1
ATOM 1419 C C . TYR A 1 174 ? -2.440 7.562 13.680 1.00 98.31 174 TYR A C 1
ATOM 1421 O O . TYR A 1 174 ? -2.894 6.467 14.002 1.00 98.31 174 TYR A O 1
ATOM 1429 N N . TYR A 1 175 ? -1.213 7.945 14.034 1.00 98.19 175 TYR A N 1
ATOM 1430 C CA . TYR A 1 175 ? -0.240 7.025 14.621 1.00 98.19 175 TYR A CA 1
ATOM 1431 C C . TYR A 1 175 ? -0.682 6.432 15.961 1.00 98.19 175 TYR A C 1
ATOM 1433 O O . TYR A 1 175 ? -0.408 5.250 16.188 1.00 98.19 175 TYR A O 1
ATOM 1441 N N . GLY A 1 176 ? -1.384 7.204 16.796 1.00 97.75 176 GLY A N 1
ATOM 1442 C CA . GLY A 1 176 ? -1.969 6.727 18.051 1.00 97.75 176 GLY A CA 1
ATOM 1443 C C . GLY A 1 176 ? -3.066 5.692 17.800 1.00 97.75 176 GLY A C 1
ATOM 1444 O O . GLY A 1 176 ? -2.989 4.575 18.304 1.00 97.75 176 GLY A O 1
ATOM 1445 N N . SER A 1 177 ? -4.009 5.999 16.907 1.00 98.06 177 SER A N 1
ATOM 1446 C CA . SER A 1 177 ? -5.102 5.101 16.500 1.00 98.06 177 SER A CA 1
ATOM 1447 C C . SER A 1 177 ? -4.603 3.768 15.936 1.00 98.06 177 SER A C 1
ATOM 1449 O O . SER A 1 177 ? -5.236 2.730 16.122 1.00 98.06 177 SER A O 1
ATOM 1451 N N . TRP A 1 178 ? -3.455 3.791 15.254 1.00 98.00 178 TRP A N 1
ATOM 1452 C CA . TRP A 1 178 ? -2.794 2.610 14.699 1.00 98.00 178 TRP A CA 1
ATOM 1453 C C . TRP A 1 178 ? -1.861 1.901 15.685 1.00 98.00 178 TRP A C 1
ATOM 1455 O O . TRP A 1 178 ? -1.338 0.849 15.336 1.00 98.00 178 TRP A O 1
ATOM 1465 N N . ASN A 1 179 ? -1.594 2.453 16.874 1.00 97.44 179 ASN A N 1
ATOM 1466 C CA . ASN A 1 179 ? -0.565 1.975 17.812 1.00 97.44 179 ASN A CA 1
ATOM 1467 C C . ASN A 1 179 ? 0.842 1.856 17.182 1.00 97.44 179 ASN A C 1
ATOM 1469 O O . ASN A 1 179 ? 1.658 0.992 17.539 1.00 97.44 179 ASN A O 1
ATOM 1473 N N . SER A 1 180 ? 1.137 2.734 16.219 1.00 96.25 180 SER A N 1
ATOM 1474 C CA . SER A 1 180 ? 2.410 2.782 15.495 1.00 96.25 180 SER A CA 1
ATOM 1475 C C . SER A 1 180 ? 3.556 3.208 16.408 1.00 96.25 180 SER A C 1
ATOM 1477 O O . SER A 1 180 ? 3.356 4.000 17.320 1.00 96.25 180 SER A O 1
ATOM 1479 N N . LYS A 1 181 ? 4.791 2.768 16.122 1.00 95.94 181 LYS A N 1
ATOM 1480 C CA . LYS A 1 181 ? 6.001 3.249 16.826 1.00 95.94 181 LYS A CA 1
ATOM 1481 C C . LYS A 1 181 ? 6.120 4.777 16.799 1.00 95.94 181 LYS A C 1
ATOM 1483 O O . LYS A 1 181 ? 6.609 5.376 17.747 1.00 95.94 181 LYS A O 1
ATOM 1488 N N . LYS A 1 182 ? 5.598 5.412 15.747 1.00 96.69 182 LYS A N 1
ATOM 1489 C CA . LYS A 1 182 ? 5.595 6.870 15.604 1.00 96.69 182 LYS A CA 1
ATOM 1490 C C . LYS A 1 182 ? 4.790 7.604 16.684 1.00 96.69 182 LYS A C 1
ATOM 1492 O O . LYS A 1 182 ? 5.016 8.793 16.859 1.00 96.69 182 LYS A O 1
ATOM 1497 N N . THR A 1 183 ? 3.898 6.931 17.419 1.00 96.31 183 THR A N 1
ATOM 1498 C CA . THR A 1 183 ? 3.226 7.557 18.571 1.00 96.31 183 THR A CA 1
ATOM 1499 C C . THR A 1 183 ? 4.220 7.931 19.671 1.00 96.31 183 THR A C 1
ATOM 1501 O O . THR A 1 183 ? 4.080 8.991 20.259 1.00 96.31 183 THR A O 1
ATOM 1504 N N . GLU A 1 184 ? 5.261 7.119 19.891 1.00 95.94 184 GLU A N 1
ATOM 1505 C CA . GLU A 1 184 ? 6.333 7.420 20.848 1.00 95.94 184 GLU A CA 1
ATOM 1506 C C . GLU A 1 184 ? 7.257 8.498 20.266 1.00 95.94 184 GLU A C 1
ATOM 1508 O O . GLU A 1 184 ? 7.580 9.464 20.942 1.00 95.94 184 GLU A O 1
ATOM 1513 N N . THR A 1 185 ? 7.616 8.384 18.980 1.00 96.38 185 THR A N 1
ATOM 1514 C CA . THR A 1 185 ? 8.490 9.351 18.284 1.00 96.38 185 THR A CA 1
ATOM 1515 C C . THR A 1 185 ? 7.950 10.779 18.290 1.00 96.38 185 THR A C 1
ATOM 1517 O O . THR A 1 185 ? 8.729 11.717 18.378 1.00 96.38 185 THR A O 1
ATOM 1520 N N . TYR A 1 186 ? 6.634 10.947 18.156 1.00 96.81 186 TYR A N 1
ATOM 1521 C CA . TYR A 1 186 ? 5.985 12.259 18.176 1.00 96.81 186 TYR A CA 1
ATOM 1522 C C . TYR A 1 186 ? 5.309 12.567 19.515 1.00 96.81 186 TYR A C 1
ATOM 1524 O O . TYR A 1 186 ? 4.462 13.457 19.567 1.00 96.81 186 TYR A O 1
ATOM 1532 N N . GLU A 1 187 ? 5.637 11.803 20.562 1.00 96.31 187 GLU A N 1
ATOM 1533 C CA . GLU A 1 187 ? 5.134 11.989 21.926 1.00 96.31 187 GLU A CA 1
ATOM 1534 C C . GLU A 1 187 ? 3.605 12.096 22.007 1.00 96.31 187 GLU A C 1
ATOM 1536 O O . GLU A 1 187 ? 3.070 12.853 22.807 1.00 96.31 187 GLU A O 1
ATOM 1541 N N . ILE A 1 188 ? 2.876 11.363 21.165 1.00 97.62 188 ILE A N 1
ATOM 1542 C CA . ILE A 1 188 ? 1.417 11.460 21.056 1.00 97.62 188 ILE A CA 1
ATOM 1543 C C . ILE A 1 188 ? 0.747 10.855 22.293 1.00 97.62 188 ILE A C 1
ATOM 1545 O O . ILE A 1 188 ? -0.088 11.499 22.920 1.00 97.62 188 ILE A O 1
ATOM 1549 N N . GLN A 1 189 ? 1.092 9.603 22.597 1.00 96.44 189 GLN A N 1
ATOM 1550 C CA . GLN A 1 189 ? 0.604 8.814 23.730 1.00 96.44 189 GLN A CA 1
ATOM 1551 C C . GLN A 1 189 ? 1.419 7.517 23.842 1.00 96.44 189 GLN A C 1
ATOM 1553 O O . GLN A 1 189 ? 2.089 7.125 22.880 1.00 96.44 189 GLN A O 1
ATOM 1558 N N . GLU A 1 190 ? 1.307 6.811 24.969 1.00 96.19 190 GLU A N 1
ATOM 1559 C CA . GLU A 1 190 ? 1.860 5.459 25.121 1.00 96.19 190 GLU A CA 1
ATOM 1560 C C . GLU A 1 190 ? 1.193 4.452 24.161 1.00 96.19 190 GLU A C 1
ATOM 1562 O O . GLU A 1 190 ? 0.007 4.555 23.829 1.00 96.19 190 GLU A O 1
ATOM 1567 N N . ARG A 1 191 ? 1.969 3.463 23.698 1.00 94.62 191 ARG A N 1
ATOM 1568 C CA . ARG A 1 191 ? 1.512 2.416 22.774 1.00 94.62 191 ARG A CA 1
ATOM 1569 C C . ARG A 1 191 ? 0.797 1.281 23.478 1.00 94.62 191 ARG A C 1
ATOM 1571 O O . ARG A 1 191 ? 1.402 0.565 24.272 1.00 94.62 191 ARG A O 1
ATOM 1578 N N . ASP A 1 192 ? -0.382 0.934 22.974 1.00 95.88 192 ASP A N 1
ATOM 1579 C CA . ASP A 1 192 ? -0.953 -0.386 23.209 1.00 95.88 192 ASP A CA 1
ATOM 1580 C C . ASP A 1 192 ? -0.373 -1.393 22.196 1.00 95.88 192 ASP A C 1
ATOM 1582 O O . ASP A 1 192 ? -0.894 -1.632 21.098 1.00 95.88 192 ASP A O 1
ATOM 1586 N N . LYS A 1 193 ? 0.759 -2.008 22.564 1.00 96.62 193 LYS A N 1
ATOM 1587 C CA . LYS A 1 193 ? 1.404 -3.043 21.735 1.00 96.62 193 LYS A CA 1
ATOM 1588 C C . LYS A 1 193 ? 0.500 -4.260 21.527 1.00 96.62 193 LYS A C 1
ATOM 1590 O O . LYS A 1 193 ? 0.660 -4.966 20.528 1.00 96.62 193 LYS A O 1
ATOM 1595 N N . SER A 1 194 ? -0.438 -4.523 22.440 1.00 97.50 194 SER A N 1
ATOM 1596 C CA . SER A 1 194 ? -1.348 -5.656 22.310 1.00 97.50 194 SER A CA 1
ATOM 1597 C C . SER A 1 194 ? -2.272 -5.466 21.105 1.00 97.50 194 SER A C 1
ATOM 1599 O O . SER A 1 194 ? -2.346 -6.377 20.273 1.00 97.50 194 SER A O 1
ATOM 1601 N N . LYS A 1 195 ? -2.829 -4.255 20.943 1.00 97.75 195 LYS A N 1
ATOM 1602 C CA . LYS A 1 195 ? -3.653 -3.841 19.796 1.00 97.75 195 LYS A CA 1
ATOM 1603 C C . LYS A 1 195 ? -2.866 -3.757 18.501 1.00 97.75 195 LYS A C 1
ATOM 1605 O O . LYS A 1 195 ? -3.352 -4.234 17.480 1.00 97.75 195 LYS A O 1
ATOM 1610 N N . TRP A 1 196 ? -1.626 -3.259 18.545 1.00 97.94 196 TRP A N 1
ATOM 1611 C CA . TRP A 1 196 ? -0.721 -3.300 17.387 1.00 97.94 196 TRP A CA 1
ATOM 1612 C C . TRP A 1 196 ? -0.566 -4.728 16.847 1.00 97.94 196 TRP A C 1
ATOM 1614 O O . TRP A 1 196 ? -0.763 -4.980 15.659 1.00 97.94 196 TRP A O 1
ATOM 1624 N N . TYR A 1 197 ? -0.252 -5.691 17.720 1.00 98.38 197 TYR A N 1
ATOM 1625 C CA . TYR A 1 197 ? -0.089 -7.085 17.307 1.00 98.38 197 TYR A CA 1
ATOM 1626 C C . TYR A 1 197 ? -1.408 -7.770 16.946 1.00 98.38 197 TYR A C 1
ATOM 1628 O O . TYR A 1 197 ? -1.386 -8.690 16.133 1.00 98.38 197 TYR A O 1
ATOM 1636 N N . ALA A 1 198 ? -2.526 -7.350 17.537 1.00 98.12 198 ALA A N 1
ATOM 1637 C CA . ALA A 1 198 ? -3.859 -7.823 17.175 1.00 98.12 198 ALA A CA 1
ATOM 1638 C C . ALA A 1 198 ? -4.385 -7.188 15.879 1.00 98.12 198 ALA A C 1
ATOM 1640 O O . ALA A 1 198 ? -5.410 -7.627 15.387 1.00 98.12 198 ALA A O 1
ATOM 1641 N N . GLY A 1 199 ? -3.704 -6.180 15.323 1.00 98.25 199 GLY A N 1
ATOM 1642 C CA . GLY A 1 199 ? -4.110 -5.527 14.081 1.00 98.25 199 GLY A CA 1
ATOM 1643 C C . GLY A 1 199 ? -5.332 -4.619 14.236 1.00 98.25 199 GLY A C 1
ATOM 1644 O O . GLY A 1 199 ? -6.087 -4.462 13.285 1.00 98.25 199 GLY A O 1
ATOM 1645 N N . ILE A 1 200 ? -5.556 -4.048 15.422 1.00 98.62 200 ILE A N 1
ATOM 1646 C CA . ILE A 1 200 ? -6.735 -3.223 15.718 1.00 98.62 200 ILE A CA 1
ATOM 1647 C C . ILE A 1 200 ? -6.404 -1.746 15.494 1.00 98.62 200 ILE A C 1
ATOM 1649 O O . ILE A 1 200 ? -5.486 -1.211 16.122 1.00 98.62 200 ILE A O 1
ATOM 1653 N N . VAL A 1 201 ? -7.183 -1.086 14.636 1.00 98.69 201 VAL A N 1
ATOM 1654 C CA . VAL A 1 201 ? -7.095 0.355 14.372 1.00 98.69 201 VAL A CA 1
ATOM 1655 C C . VAL A 1 201 ? -8.343 1.060 14.903 1.00 98.69 201 VAL A C 1
ATOM 1657 O O . VAL A 1 201 ? -9.458 0.801 14.445 1.00 98.69 201 VAL A O 1
ATOM 1660 N N . GLY A 1 202 ? -8.132 1.957 15.868 1.00 98.31 202 GLY A N 1
ATOM 1661 C CA . GLY A 1 202 ? -9.177 2.778 16.484 1.00 98.31 202 GLY A CA 1
ATOM 1662 C C . GLY A 1 202 ? -9.580 3.991 15.651 1.00 98.31 202 GLY A C 1
ATOM 1663 O O . GLY A 1 202 ? -9.350 4.037 14.444 1.00 98.31 202 GLY A O 1
ATOM 1664 N N . TYR A 1 203 ? -10.157 4.991 16.313 1.00 98.56 203 TYR A N 1
ATOM 1665 C CA . TYR A 1 203 ? -10.559 6.258 15.706 1.00 98.56 203 TYR A CA 1
ATOM 1666 C C . TYR A 1 203 ? -9.856 7.449 16.382 1.00 98.56 203 TYR A C 1
ATOM 1668 O O . TYR A 1 203 ? -9.854 7.506 17.607 1.00 98.56 203 TYR A O 1
ATOM 1676 N N . PRO A 1 204 ? -9.275 8.405 15.629 1.00 97.88 204 PRO A N 1
ATOM 1677 C CA . PRO A 1 204 ? -8.582 9.562 16.186 1.00 97.88 204 PRO A CA 1
ATOM 1678 C C . PRO A 1 204 ? -9.587 10.625 16.629 1.00 97.88 204 PRO A C 1
ATOM 1680 O O . PRO A 1 204 ? -9.997 11.477 15.834 1.00 97.88 204 PRO A O 1
ATOM 1683 N N . GLU A 1 205 ? -9.969 10.576 17.899 1.00 98.00 205 GLU A N 1
ATOM 1684 C CA . GLU A 1 205 ? -11.026 11.422 18.447 1.00 98.00 205 GLU A CA 1
ATOM 1685 C C . GLU A 1 205 ? -10.713 12.913 18.427 1.00 98.00 205 GLU A C 1
ATOM 1687 O O . GLU A 1 205 ? -9.564 13.346 18.570 1.00 98.00 205 GLU A O 1
ATOM 1692 N N . VAL A 1 206 ? -11.757 13.726 18.261 1.00 97.31 206 VAL A N 1
ATOM 1693 C CA . VAL A 1 206 ? -11.624 15.184 18.351 1.00 97.31 206 VAL A CA 1
ATOM 1694 C C . VAL A 1 206 ? -11.162 15.553 19.763 1.00 97.31 206 VAL A C 1
ATOM 1696 O O . VAL A 1 206 ? -11.689 15.046 20.743 1.00 97.31 206 VAL A O 1
ATOM 1699 N N . GLY A 1 207 ? -10.151 16.419 19.865 1.00 97.31 207 GLY A N 1
ATOM 1700 C CA . GLY A 1 207 ? -9.550 16.785 21.153 1.00 97.31 207 GLY A CA 1
ATOM 1701 C C . GLY A 1 207 ? -8.485 15.810 21.669 1.00 97.31 207 GLY A C 1
ATOM 1702 O O . GLY A 1 207 ? -7.995 15.994 22.781 1.00 97.31 207 GLY A O 1
ATOM 1703 N N . THR A 1 208 ? -8.089 14.801 20.882 1.00 98.44 208 THR A N 1
ATOM 1704 C CA . THR A 1 208 ? -6.920 13.963 21.199 1.00 98.44 208 THR A CA 1
ATOM 1705 C C . THR A 1 208 ? -5.630 14.508 20.607 1.00 98.44 208 THR A C 1
ATOM 1707 O O . THR A 1 208 ? -5.610 15.075 19.507 1.00 98.44 208 THR A O 1
ATOM 1710 N N . ARG A 1 209 ? -4.517 14.205 21.281 1.00 98.19 209 ARG A N 1
ATOM 1711 C CA . ARG A 1 209 ? -3.169 14.508 20.778 1.00 98.19 209 ARG A CA 1
ATOM 1712 C C . ARG A 1 209 ? -2.910 13.828 19.433 1.00 98.19 209 ARG A C 1
ATOM 1714 O O . ARG A 1 209 ? -2.311 14.427 18.540 1.00 98.19 209 ARG A O 1
ATOM 1721 N N . ASP A 1 210 ? -3.409 12.601 19.246 1.00 98.31 210 ASP A N 1
ATOM 1722 C CA . ASP A 1 210 ? -3.266 11.860 17.985 1.00 98.31 210 ASP A CA 1
ATOM 1723 C C . ASP A 1 210 ? -3.946 12.588 16.827 1.00 98.31 210 ASP A C 1
ATOM 1725 O O . ASP A 1 210 ? -3.365 12.743 15.748 1.00 98.31 210 ASP A O 1
ATOM 1729 N N . ARG A 1 211 ? -5.158 13.103 17.060 1.00 98.00 211 ARG A N 1
ATOM 1730 C CA . ARG A 1 211 ? -5.908 13.855 16.059 1.00 98.00 211 ARG A CA 1
ATOM 1731 C C . ARG A 1 211 ? -5.143 15.073 15.572 1.00 98.00 211 ARG A C 1
ATOM 1733 O O . ARG A 1 211 ? -5.081 15.277 14.361 1.00 98.00 211 ARG A O 1
ATOM 1740 N N . ARG A 1 212 ? -4.563 15.870 16.471 1.00 97.56 212 ARG A N 1
ATOM 1741 C CA . ARG A 1 212 ? -3.801 17.071 16.103 1.00 97.56 212 ARG A CA 1
ATOM 1742 C C . ARG A 1 212 ? -2.461 16.720 15.462 1.00 97.56 212 ARG A C 1
ATOM 1744 O O . ARG A 1 212 ? -2.175 17.172 14.354 1.00 97.56 212 ARG A O 1
ATOM 1751 N N . ILE A 1 213 ? -1.651 15.904 16.133 1.00 97.81 213 ILE A N 1
ATOM 1752 C CA . ILE A 1 213 ? -0.260 15.644 15.738 1.00 97.81 213 ILE A CA 1
ATOM 1753 C C . ILE A 1 213 ? -0.211 14.818 14.449 1.00 97.81 213 ILE A C 1
ATOM 1755 O O . ILE A 1 213 ? 0.479 15.189 13.495 1.00 97.81 213 ILE A O 1
ATOM 1759 N N . SER A 1 214 ? -0.985 13.735 14.362 1.00 98.00 214 SER A N 1
ATOM 1760 C CA . SER A 1 214 ? -0.989 12.890 13.165 1.00 98.00 214 SER A CA 1
ATOM 1761 C C . SER A 1 214 ? -1.738 13.522 11.991 1.00 98.00 214 SER A C 1
ATOM 1763 O O . SER A 1 214 ? -1.451 13.204 10.837 1.00 98.00 214 SER A O 1
ATOM 1765 N N . ARG A 1 215 ? -2.642 14.486 12.221 1.00 96.06 215 ARG A N 1
ATOM 1766 C CA . ARG A 1 215 ? -3.212 15.276 11.115 1.00 96.06 215 ARG A CA 1
ATOM 1767 C C . ARG A 1 215 ? -2.141 16.073 10.375 1.00 96.06 215 ARG A C 1
ATOM 1769 O O . ARG A 1 215 ? -2.313 16.282 9.177 1.00 96.06 215 ARG A O 1
ATOM 1776 N N . THR A 1 216 ? -1.047 16.458 11.020 1.00 95.56 216 THR A N 1
ATOM 1777 C CA . THR A 1 216 ? 0.076 17.134 10.354 1.00 95.56 216 THR A CA 1
ATOM 1778 C C . THR A 1 216 ? 1.130 16.130 9.892 1.00 95.56 216 THR A C 1
ATOM 1780 O O . THR A 1 216 ? 1.481 16.106 8.717 1.00 95.56 216 THR A O 1
ATOM 1783 N N . ASN A 1 217 ? 1.555 15.230 10.782 1.00 96.19 217 ASN A N 1
ATOM 1784 C CA . ASN A 1 217 ? 2.716 14.353 10.570 1.00 96.19 217 ASN A CA 1
ATOM 1785 C C . ASN A 1 217 ? 2.378 12.983 9.953 1.00 96.19 217 ASN A C 1
ATOM 1787 O O . ASN A 1 217 ? 3.273 12.199 9.621 1.00 96.19 217 ASN A O 1
ATOM 1791 N N . GLY A 1 218 ? 1.094 12.647 9.849 1.00 95.25 218 GLY A N 1
ATOM 1792 C CA . GLY A 1 218 ? 0.605 11.382 9.309 1.00 95.25 218 GLY A CA 1
ATOM 1793 C C . GLY A 1 218 ? 0.861 11.261 7.811 1.00 95.25 218 GLY A C 1
ATOM 1794 O O . GLY A 1 218 ? 0.439 12.116 7.032 1.00 95.25 218 GLY A O 1
ATOM 1795 N N . GLY A 1 219 ? 1.516 10.179 7.395 1.00 92.88 219 GLY A N 1
ATOM 1796 C CA . GLY A 1 219 ? 1.647 9.835 5.978 1.00 92.88 219 GLY A CA 1
ATOM 1797 C C . GLY A 1 219 ? 0.337 9.305 5.386 1.00 92.88 219 GLY A C 1
ATOM 1798 O O . GLY A 1 219 ? -0.542 8.839 6.114 1.00 92.88 219 GLY A O 1
ATOM 1799 N N . GLY A 1 220 ? 0.215 9.352 4.059 1.00 94.62 220 GLY A N 1
ATOM 1800 C CA . GLY A 1 220 ? -0.798 8.573 3.348 1.00 94.62 220 GLY A CA 1
ATOM 1801 C C . GLY A 1 220 ? -0.455 7.081 3.380 1.00 94.62 220 GLY A C 1
ATOM 1802 O O . GLY A 1 220 ? 0.717 6.712 3.330 1.00 94.62 220 GLY A O 1
ATOM 1803 N N . HIS A 1 221 ? -1.470 6.228 3.460 1.00 96.62 221 HIS A N 1
ATOM 1804 C CA . HIS A 1 221 ? -1.349 4.773 3.486 1.00 96.62 221 HIS A CA 1
ATOM 1805 C C . HIS A 1 221 ? -2.465 4.128 2.672 1.00 96.62 221 HIS A C 1
ATOM 1807 O O . HIS A 1 221 ? -3.533 4.712 2.486 1.00 96.62 221 HIS A O 1
ATOM 1813 N N . SER A 1 222 ? -2.220 2.927 2.160 1.00 97.38 222 SER A N 1
ATOM 1814 C CA . SER A 1 222 ? -3.192 2.199 1.353 1.00 97.38 222 SER A CA 1
ATOM 1815 C C . SER A 1 222 ? -3.180 0.718 1.700 1.00 97.38 222 SER A C 1
ATOM 1817 O O . SER A 1 222 ? -2.117 0.128 1.868 1.00 97.38 222 SER A O 1
ATOM 1819 N N . MET A 1 223 ? -4.369 0.130 1.790 1.00 98.19 223 MET A N 1
ATOM 1820 C CA . MET A 1 223 ? -4.596 -1.275 2.131 1.00 98.19 223 MET A CA 1
ATOM 1821 C C . MET A 1 223 ? -5.740 -1.852 1.295 1.00 98.19 223 MET A C 1
ATOM 1823 O O . MET A 1 223 ? -6.470 -1.103 0.640 1.00 98.19 223 MET A O 1
ATOM 1827 N N . ILE A 1 224 ? -5.902 -3.173 1.332 1.00 98.62 224 ILE A N 1
ATOM 1828 C CA . ILE A 1 224 ? -6.977 -3.879 0.628 1.00 98.62 224 ILE A CA 1
ATOM 1829 C C . ILE A 1 224 ? -8.003 -4.340 1.658 1.00 98.62 224 ILE A C 1
ATOM 1831 O O . ILE A 1 224 ? -7.671 -5.131 2.535 1.00 98.62 224 ILE A O 1
ATOM 1835 N N . LEU A 1 225 ? -9.233 -3.846 1.556 1.00 98.69 225 LEU A N 1
ATOM 1836 C CA . LEU A 1 225 ? -10.378 -4.338 2.313 1.00 98.69 225 LEU A CA 1
ATOM 1837 C C . LEU A 1 225 ? -10.853 -5.658 1.711 1.00 98.69 225 LEU A C 1
ATOM 1839 O O . LEU A 1 225 ? -11.006 -5.761 0.491 1.00 98.69 225 LEU A O 1
ATOM 1843 N N . VAL A 1 226 ? -11.090 -6.632 2.586 1.00 97.81 226 VAL A N 1
ATOM 1844 C CA . VAL A 1 226 ? -11.447 -8.016 2.228 1.00 97.81 226 VAL A CA 1
ATOM 1845 C C . VAL A 1 226 ? -12.752 -8.485 2.873 1.00 97.81 226 VAL A C 1
ATOM 1847 O O . VAL A 1 226 ? -13.253 -9.548 2.540 1.00 97.81 226 VAL A O 1
ATOM 1850 N N . GLY A 1 227 ? -13.311 -7.697 3.791 1.00 98.00 227 GLY A N 1
ATOM 1851 C CA . GLY A 1 227 ? -14.571 -7.999 4.458 1.00 98.00 227 GLY A CA 1
ATOM 1852 C C . GLY A 1 227 ? -14.981 -6.882 5.410 1.00 98.00 227 GLY A C 1
ATOM 1853 O O . GLY A 1 227 ? -14.272 -5.882 5.563 1.00 98.00 227 GLY A O 1
ATOM 1854 N N . TYR A 1 228 ? -16.124 -7.056 6.059 1.00 98.50 228 TYR A N 1
ATOM 1855 C CA . TYR A 1 228 ? -16.606 -6.173 7.114 1.00 98.50 228 TYR A CA 1
ATOM 1856 C C . TYR A 1 228 ? -17.415 -6.969 8.132 1.00 98.50 228 TYR A C 1
ATOM 1858 O O . TYR A 1 228 ? -17.886 -8.063 7.832 1.00 98.50 228 TYR A O 1
ATOM 1866 N N . ASP A 1 229 ? -17.582 -6.387 9.309 1.00 98.25 229 ASP A N 1
ATOM 1867 C CA . ASP A 1 229 ? -18.460 -6.893 10.355 1.00 98.25 229 ASP A CA 1
ATOM 1868 C C . ASP A 1 229 ? -19.081 -5.681 11.053 1.00 98.25 229 ASP A C 1
ATOM 1870 O O . ASP A 1 229 ? -18.365 -4.768 11.469 1.00 98.25 229 ASP A O 1
ATOM 1874 N N . ASP A 1 230 ? -20.411 -5.629 11.105 1.00 98.31 230 ASP A N 1
ATOM 1875 C CA . ASP A 1 230 ? -21.156 -4.506 11.678 1.00 98.31 230 ASP A CA 1
ATOM 1876 C C . ASP A 1 230 ? -21.346 -4.618 13.191 1.00 98.31 230 ASP A C 1
ATOM 1878 O O . ASP A 1 230 ? -21.747 -3.638 13.815 1.00 98.31 230 ASP A O 1
ATOM 1882 N N . ASP A 1 231 ? -21.023 -5.764 13.788 1.00 98.25 231 ASP A N 1
ATOM 1883 C CA . ASP A 1 231 ? -21.284 -6.082 15.185 1.00 98.25 231 ASP A CA 1
ATOM 1884 C C . ASP A 1 231 ? -20.060 -5.991 16.094 1.00 98.25 231 ASP A C 1
ATOM 1886 O O . ASP A 1 231 ? -20.211 -5.730 17.292 1.00 98.25 231 ASP A O 1
ATOM 1890 N N . ILE A 1 232 ? -18.848 -6.094 15.543 1.00 98.12 232 ILE A N 1
ATOM 1891 C CA . ILE A 1 232 ? -17.612 -5.911 16.316 1.00 98.12 232 ILE A CA 1
ATOM 1892 C C . ILE A 1 232 ? -17.544 -4.512 16.936 1.00 98.12 232 ILE A C 1
ATOM 1894 O O . ILE A 1 232 ? -17.653 -3.497 16.248 1.00 98.12 232 ILE A O 1
ATOM 1898 N N . VAL A 1 233 ? -17.271 -4.466 18.242 1.00 98.50 233 VAL A N 1
ATOM 1899 C CA . VAL A 1 233 ? -17.006 -3.230 18.986 1.00 98.50 233 VAL A CA 1
ATOM 1900 C C . VAL A 1 233 ? -15.511 -3.100 19.255 1.00 98.50 233 VAL A C 1
ATOM 1902 O O . VAL A 1 233 ? -14.908 -3.902 19.969 1.00 98.50 233 VAL A O 1
ATOM 1905 N N . VAL A 1 234 ? -14.906 -2.049 18.709 1.00 98.38 234 VAL A N 1
ATOM 1906 C CA . VAL A 1 234 ? -13.519 -1.673 18.980 1.00 98.38 234 VAL A CA 1
ATOM 1907 C C . VAL A 1 234 ? -13.496 -0.675 20.126 1.00 98.38 234 VAL A C 1
ATOM 1909 O O . VAL A 1 234 ? -13.978 0.447 19.988 1.00 98.38 234 VAL A O 1
ATOM 1912 N N . LYS A 1 235 ? -12.881 -1.070 21.242 1.00 97.94 235 LYS A N 1
ATOM 1913 C CA . LYS A 1 235 ? -12.605 -0.181 22.376 1.00 97.94 235 LYS A CA 1
ATOM 1914 C C . LYS A 1 235 ? -11.192 0.375 22.264 1.00 97.94 235 LYS A C 1
ATOM 1916 O O . LYS A 1 235 ? -10.243 -0.387 22.054 1.00 97.94 235 LYS A O 1
ATOM 1921 N N . THR A 1 236 ? -11.002 1.674 22.446 1.00 95.75 236 THR A N 1
ATOM 1922 C CA . THR A 1 236 ? -9.686 2.332 22.458 1.00 95.75 236 THR A CA 1
ATOM 1923 C C . THR A 1 236 ? -9.555 3.321 23.593 1.00 95.75 236 THR A C 1
ATOM 1925 O O . THR A 1 236 ? -10.530 3.941 23.983 1.00 95.75 236 THR A O 1
ATOM 1928 N N . ARG A 1 237 ? -8.331 3.485 24.093 1.00 96.44 237 ARG A N 1
ATOM 1929 C CA . ARG A 1 237 ? -7.989 4.486 25.099 1.00 96.44 237 ARG A CA 1
ATOM 1930 C C . ARG A 1 237 ? -7.011 5.468 24.467 1.00 96.44 237 ARG A C 1
ATOM 1932 O O . ARG A 1 237 ? -6.038 5.036 23.843 1.00 96.44 237 ARG A O 1
ATOM 1939 N N . MET A 1 238 ? -7.283 6.761 24.576 1.00 97.19 238 MET A N 1
ATOM 1940 C CA . MET A 1 238 ? -6.484 7.807 23.934 1.00 97.19 238 MET A CA 1
ATOM 1941 C C . MET A 1 238 ? -6.162 8.930 24.907 1.00 97.19 238 MET A C 1
ATOM 1943 O O . MET A 1 238 ? -6.932 9.196 25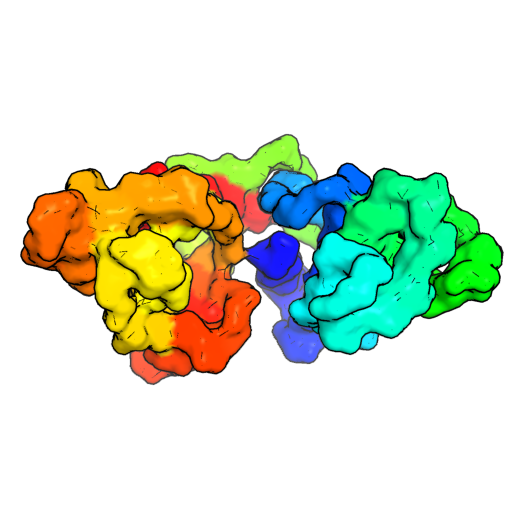.832 1.00 97.19 238 MET A O 1
ATOM 1947 N N . GLN A 1 239 ? -5.013 9.571 24.692 1.00 98.06 239 GLN A N 1
ATOM 1948 C CA . GLN A 1 239 ? -4.616 10.733 25.475 1.00 98.06 239 GLN A CA 1
ATOM 1949 C C . GLN A 1 239 ? -5.203 12.010 24.859 1.00 98.06 239 GLN A C 1
ATOM 1951 O O . GLN A 1 239 ? -5.018 12.301 23.669 1.00 98.06 239 GLN A O 1
ATOM 1956 N N . MET A 1 240 ? -5.911 12.765 25.689 1.00 98.31 240 MET A N 1
ATOM 1957 C CA . MET A 1 240 ? -6.512 14.053 25.362 1.00 98.31 240 MET A CA 1
ATOM 1958 C C . MET A 1 240 ? -5.454 15.164 25.380 1.00 98.31 240 MET A C 1
ATOM 1960 O O . MET A 1 240 ? -4.343 14.976 25.882 1.00 98.31 240 MET A O 1
ATOM 1964 N N . GLU A 1 241 ? -5.773 16.332 24.822 1.00 97.56 241 GLU A N 1
ATOM 1965 C CA . GLU A 1 241 ? -4.848 17.482 24.806 1.00 97.56 241 GLU A CA 1
ATOM 1966 C C . GLU A 1 241 ? -4.474 17.990 26.209 1.00 97.56 241 GLU A C 1
ATOM 1968 O O . GLU A 1 241 ? -3.362 18.474 26.398 1.00 97.56 241 GLU A O 1
ATOM 1973 N N . ASP A 1 242 ? -5.356 17.836 27.199 1.00 96.75 242 ASP A N 1
ATOM 1974 C CA . ASP A 1 242 ? -5.092 18.187 28.604 1.00 96.75 242 ASP A CA 1
ATOM 1975 C C . ASP A 1 242 ? -4.243 17.135 29.350 1.00 96.75 242 ASP A C 1
ATOM 1977 O O . ASP A 1 242 ? -3.973 17.271 30.542 1.00 96.75 242 ASP A O 1
ATOM 1981 N N . GLY A 1 243 ? -3.820 16.073 28.655 1.00 95.81 243 GLY A N 1
ATOM 1982 C CA . GLY A 1 243 ? -3.035 14.973 29.207 1.00 95.81 243 GLY A CA 1
ATOM 1983 C C . GLY A 1 243 ? -3.862 13.873 29.876 1.00 95.81 243 GLY A C 1
ATOM 1984 O O . GLY A 1 243 ? -3.298 12.815 30.178 1.00 95.81 243 GLY A O 1
ATOM 1985 N N . SER A 1 244 ? -5.173 14.072 30.059 1.00 97.75 244 SER A N 1
ATOM 1986 C CA . SER A 1 244 ? -6.080 13.045 30.574 1.00 97.75 244 SER A CA 1
ATOM 1987 C C . SER A 1 244 ? -6.230 11.883 29.590 1.00 97.75 244 SER A C 1
ATOM 1989 O O . SER A 1 244 ? -5.923 11.987 28.400 1.00 97.75 244 SER A O 1
ATOM 1991 N N . TRP A 1 245 ? -6.695 10.742 30.092 1.00 98.00 245 TRP A N 1
ATOM 1992 C CA . TRP A 1 245 ? -6.985 9.573 29.271 1.00 98.00 245 TRP A CA 1
ATOM 1993 C C . TRP A 1 245 ? -8.484 9.328 29.216 1.00 98.00 245 TRP A C 1
ATOM 1995 O O . TRP A 1 245 ? -9.130 9.269 30.260 1.00 98.00 245 TRP A O 1
ATOM 2005 N N . GLN A 1 246 ? -9.003 9.096 28.014 1.00 98.19 246 GLN A N 1
ATOM 2006 C CA . GLN A 1 246 ? -10.408 8.758 27.795 1.00 98.19 246 GLN A CA 1
ATOM 2007 C C . GLN A 1 246 ? -10.544 7.462 27.001 1.00 98.19 246 GLN A C 1
ATOM 2009 O O . GLN A 1 246 ? -9.674 7.112 26.194 1.00 98.19 246 GLN A O 1
ATOM 2014 N N . GLU A 1 247 ? -11.626 6.736 27.270 1.00 98.06 247 GLU A N 1
ATOM 2015 C CA . GLU A 1 247 ? -12.008 5.525 26.552 1.00 98.06 247 GLU A CA 1
ATOM 2016 C C . GLU A 1 247 ? -13.111 5.829 25.542 1.00 98.06 247 GLU A C 1
ATOM 2018 O O . GLU A 1 247 ? -14.025 6.605 25.806 1.00 98.06 247 GLU A O 1
ATOM 2023 N N . PHE A 1 248 ? -13.008 5.193 24.382 1.00 97.94 248 PHE A N 1
ATOM 2024 C CA . PHE A 1 248 ? -13.908 5.364 23.252 1.00 97.94 248 PHE A CA 1
ATOM 2025 C C . PHE A 1 248 ? -14.271 3.999 22.688 1.00 97.94 248 PHE A C 1
ATOM 2027 O O . PHE A 1 248 ? -13.424 3.101 22.626 1.00 97.94 248 PHE A O 1
ATOM 2034 N N . GLU A 1 249 ? -15.512 3.853 22.237 1.00 98.19 249 GLU A N 1
ATOM 2035 C CA . GLU A 1 249 ? -16.018 2.613 21.660 1.00 98.19 249 GLU A CA 1
ATOM 2036 C C . GLU A 1 249 ? -16.683 2.868 20.314 1.00 98.19 249 GLU A C 1
ATOM 2038 O O . GLU A 1 249 ? -17.451 3.814 20.146 1.00 98.19 249 GLU A O 1
ATOM 2043 N N . TYR A 1 250 ? -16.395 1.990 19.357 1.00 98.31 250 TYR A N 1
ATOM 2044 C CA . TYR A 1 250 ? -16.896 2.089 17.996 1.00 98.31 250 TYR A CA 1
ATOM 2045 C C . TYR A 1 250 ? -17.395 0.748 17.495 1.00 98.31 250 TYR A C 1
ATOM 2047 O O . TYR A 1 250 ? -16.631 -0.214 17.432 1.00 98.31 250 TYR A O 1
ATOM 2055 N N . LYS A 1 251 ? -18.672 0.707 17.112 1.00 98.44 251 LYS A N 1
ATOM 2056 C CA . LYS A 1 251 ? -19.303 -0.463 16.506 1.00 98.44 251 LYS A CA 1
ATOM 2057 C C . LYS A 1 251 ? -19.081 -0.467 14.986 1.00 98.44 251 LYS A C 1
ATOM 2059 O O . LYS A 1 251 ? -19.228 0.567 14.333 1.00 98.44 251 LYS A O 1
ATOM 2064 N N . GLY A 1 252 ? -18.732 -1.629 14.446 1.00 98.56 252 GLY A N 1
ATOM 2065 C CA . GLY A 1 252 ? -18.515 -1.876 13.027 1.00 98.56 252 GLY A CA 1
ATOM 2066 C C . GLY A 1 252 ? -17.060 -1.703 12.583 1.00 98.56 252 GLY A C 1
ATOM 2067 O O . GLY A 1 252 ? -16.426 -0.662 12.797 1.00 98.56 252 GLY A O 1
ATOM 2068 N N . VAL A 1 253 ? -16.538 -2.705 11.874 1.00 98.75 253 VAL A N 1
ATOM 2069 C CA . VAL A 1 253 ? -15.179 -2.731 11.316 1.00 98.75 253 VAL A CA 1
ATOM 2070 C C . VAL A 1 253 ? -15.159 -3.144 9.844 1.00 98.75 253 VAL A C 1
ATOM 2072 O O . VAL A 1 253 ? -16.074 -3.796 9.346 1.00 98.75 253 VAL A O 1
ATOM 2075 N N . TYR A 1 254 ? -14.089 -2.765 9.148 1.00 98.81 254 TYR A N 1
ATOM 2076 C CA . TYR A 1 254 ? -13.632 -3.426 7.928 1.00 98.81 254 TYR A CA 1
ATOM 2077 C C . TYR A 1 254 ? -12.407 -4.284 8.244 1.00 98.81 254 TYR A C 1
ATOM 2079 O O . TYR A 1 254 ? -11.521 -3.844 8.982 1.00 98.81 254 TYR A O 1
ATOM 2087 N N . TYR A 1 255 ? -12.321 -5.464 7.636 1.00 98.75 255 TYR A N 1
ATOM 2088 C CA . TYR A 1 255 ? -11.123 -6.301 7.651 1.00 98.75 255 TYR A CA 1
ATOM 2089 C C . TYR A 1 255 ? -10.239 -5.974 6.455 1.00 98.75 255 TYR A C 1
ATOM 2091 O O . TYR A 1 255 ? -10.739 -5.750 5.348 1.00 98.75 255 TYR A O 1
ATOM 2099 N N . PHE A 1 256 ? -8.922 -5.957 6.657 1.00 98.75 256 PHE A N 1
ATOM 2100 C CA . PHE A 1 256 ? -7.986 -5.574 5.606 1.00 98.75 256 PHE A CA 1
ATOM 2101 C C . PHE A 1 256 ? -6.683 -6.376 5.608 1.00 98.75 256 PHE A C 1
ATOM 2103 O O . PHE A 1 256 ? -6.153 -6.729 6.661 1.00 98.75 256 PHE A O 1
ATOM 2110 N N . LYS A 1 257 ? -6.129 -6.589 4.407 1.00 98.12 257 LYS A N 1
ATOM 2111 C CA . LYS A 1 257 ? -4.749 -7.039 4.169 1.00 98.12 257 LYS A CA 1
ATOM 2112 C C . LYS A 1 257 ? -3.831 -5.814 4.139 1.00 98.12 257 LYS A C 1
ATOM 2114 O O . LYS A 1 257 ? -4.066 -4.877 3.368 1.00 98.12 257 LYS A O 1
ATOM 2119 N N . ASN A 1 258 ? -2.788 -5.812 4.970 1.00 96.88 258 ASN A N 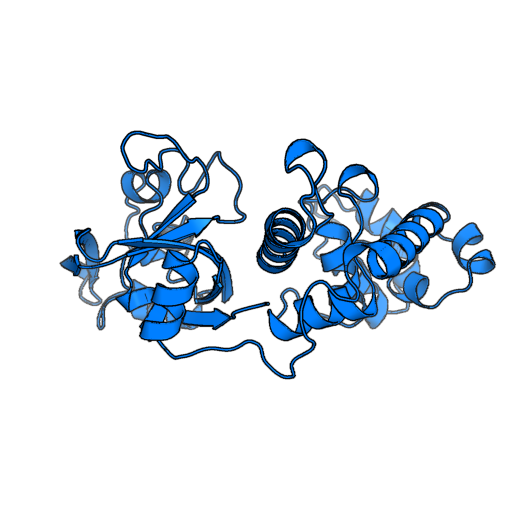1
ATOM 2120 C CA . ASN A 1 258 ? -1.768 -4.759 4.996 1.00 96.88 258 ASN A CA 1
ATOM 2121 C C . ASN A 1 258 ? -0.500 -5.185 4.230 1.00 96.88 258 ASN A C 1
ATOM 2123 O O . ASN A 1 258 ? -0.310 -6.359 3.926 1.00 96.88 258 ASN A O 1
ATOM 2127 N N . SER A 1 259 ? 0.397 -4.235 3.956 1.00 95.44 259 SER A N 1
ATOM 2128 C CA . SER A 1 259 ? 1.651 -4.455 3.219 1.00 95.44 259 SER A CA 1
ATOM 2129 C C . SER A 1 259 ? 2.906 -4.295 4.092 1.00 95.44 259 SER A C 1
ATOM 2131 O O . SER A 1 259 ? 3.966 -3.915 3.607 1.00 95.44 259 SER A O 1
ATOM 2133 N N . TRP A 1 260 ? 2.798 -4.533 5.405 1.00 95.62 260 TRP A N 1
ATOM 2134 C CA . TRP A 1 260 ? 3.915 -4.412 6.365 1.00 95.62 260 TRP A CA 1
ATOM 2135 C C . TRP A 1 260 ? 4.495 -5.770 6.800 1.00 95.62 260 TRP A C 1
ATOM 2137 O O . TRP A 1 260 ? 5.222 -5.861 7.792 1.00 95.62 260 TRP A O 1
ATOM 2147 N N . GLY A 1 261 ? 4.173 -6.832 6.059 1.00 94.69 261 GLY A N 1
ATOM 2148 C CA . GLY A 1 261 ? 4.554 -8.204 6.379 1.00 94.69 261 GLY A CA 1
ATOM 2149 C C . GLY A 1 261 ? 3.823 -8.771 7.600 1.00 94.69 261 GLY A C 1
ATOM 2150 O O . GLY A 1 261 ? 2.867 -8.196 8.111 1.00 94.69 261 GLY A O 1
ATOM 2151 N N . VAL A 1 262 ? 4.297 -9.924 8.079 1.00 96.88 262 VAL A N 1
ATOM 2152 C CA . VAL A 1 262 ? 3.566 -10.767 9.048 1.00 96.88 262 VAL A CA 1
ATOM 2153 C C . VAL A 1 262 ? 4.129 -10.746 10.472 1.00 96.88 262 VAL A C 1
ATOM 2155 O O . VAL A 1 262 ? 3.544 -11.322 11.382 1.00 96.88 262 VAL A O 1
ATOM 2158 N N . LYS A 1 263 ? 5.283 -10.103 10.693 1.00 96.44 263 LYS A N 1
ATOM 2159 C CA . LYS A 1 263 ? 6.002 -10.138 11.986 1.00 96.44 263 LYS A CA 1
ATOM 2160 C C . LYS A 1 263 ? 5.640 -8.982 12.928 1.00 96.44 263 LYS A C 1
ATOM 2162 O O . LYS A 1 263 ? 5.986 -9.020 14.109 1.00 96.44 263 LYS A O 1
ATOM 2167 N N . GLY A 1 264 ? 4.987 -7.945 12.404 1.00 96.25 264 GLY A N 1
ATOM 2168 C CA . GLY A 1 264 ? 4.717 -6.686 13.096 1.00 96.25 264 GLY A CA 1
ATOM 2169 C C . GLY A 1 264 ? 3.237 -6.487 13.405 1.00 96.25 264 GLY A C 1
ATOM 2170 O O . GLY A 1 264 ? 2.667 -7.202 14.230 1.00 96.25 264 GLY A O 1
ATOM 2171 N N . PHE A 1 265 ? 2.646 -5.468 12.779 1.00 98.12 265 PHE A N 1
ATOM 2172 C CA . PHE A 1 265 ? 1.218 -5.172 12.886 1.00 98.12 265 PHE A CA 1
ATOM 2173 C C . PHE A 1 265 ? 0.392 -6.402 12.505 1.00 98.12 265 PHE A C 1
ATOM 2175 O O . PHE A 1 265 ? 0.698 -7.059 11.512 1.00 98.12 265 PHE A O 1
ATOM 2182 N N . GLY A 1 266 ? -0.631 -6.725 13.295 1.00 98.38 266 GLY A N 1
ATOM 2183 C CA . GLY A 1 266 ? -1.542 -7.818 12.957 1.00 98.38 266 GLY A CA 1
ATOM 2184 C C . GLY A 1 266 ? -0.921 -9.215 12.989 1.00 98.38 266 GLY A C 1
ATOM 2185 O O . GLY A 1 266 ? -1.534 -10.164 12.512 1.00 98.38 266 GLY A O 1
ATOM 2186 N N . LYS A 1 267 ? 0.284 -9.400 13.548 1.00 98.38 267 LYS A N 1
ATOM 2187 C CA . LYS A 1 267 ? 0.933 -10.726 13.618 1.00 98.38 267 LYS A CA 1
ATOM 2188 C C . LYS A 1 267 ? 0.129 -11.777 14.400 1.00 98.38 267 LYS A C 1
ATOM 2190 O O . LYS A 1 267 ? 0.411 -12.964 14.295 1.00 98.38 267 LYS A O 1
ATOM 2195 N N . ARG A 1 268 ? -0.819 -11.336 15.236 1.00 98.44 268 ARG A N 1
ATOM 2196 C CA . ARG A 1 268 ? -1.741 -12.169 16.025 1.00 98.44 268 ARG A CA 1
ATOM 2197 C C . ARG A 1 268 ? -3.203 -11.956 15.621 1.00 98.44 268 ARG A C 1
ATOM 2199 O O . ARG A 1 268 ? -4.084 -12.294 16.407 1.00 98.44 268 ARG A O 1
ATOM 2206 N N . PHE A 1 269 ? -3.464 -11.341 14.468 1.00 98.50 269 PHE A N 1
ATOM 2207 C CA . PHE A 1 269 ? -4.829 -11.133 14.006 1.00 98.50 269 PHE A CA 1
ATOM 2208 C C . PHE A 1 269 ? -5.500 -12.490 13.755 1.00 98.50 269 PHE A C 1
ATOM 2210 O O . PHE A 1 269 ? -4.911 -13.386 13.140 1.00 98.50 269 PHE A O 1
ATOM 2217 N N . LYS A 1 270 ? -6.722 -12.637 14.266 1.00 97.56 270 LYS A N 1
ATOM 2218 C CA . LYS A 1 270 ? -7.554 -13.824 14.093 1.00 97.56 270 LYS A CA 1
ATOM 2219 C C . LYS A 1 270 ? -8.960 -13.405 13.688 1.00 97.56 270 LYS A C 1
ATOM 2221 O O . LYS A 1 270 ? -9.466 -12.415 14.210 1.00 97.56 270 LYS A O 1
ATOM 2226 N N . LEU A 1 271 ? -9.573 -14.193 12.816 1.00 95.44 271 LEU A N 1
ATOM 2227 C CA . LEU A 1 271 ? -10.974 -14.080 12.423 1.00 95.44 271 LEU A CA 1
ATOM 2228 C C . LEU A 1 271 ? -11.589 -15.476 12.526 1.00 95.44 271 LEU A C 1
ATOM 2230 O O . LEU A 1 271 ? -11.012 -16.426 12.000 1.00 95.44 271 LEU A O 1
ATOM 2234 N N . ASP A 1 272 ? -12.678 -15.610 13.283 1.00 93.50 272 ASP A N 1
ATOM 2235 C CA . ASP A 1 272 ? -13.369 -16.885 13.540 1.00 93.50 272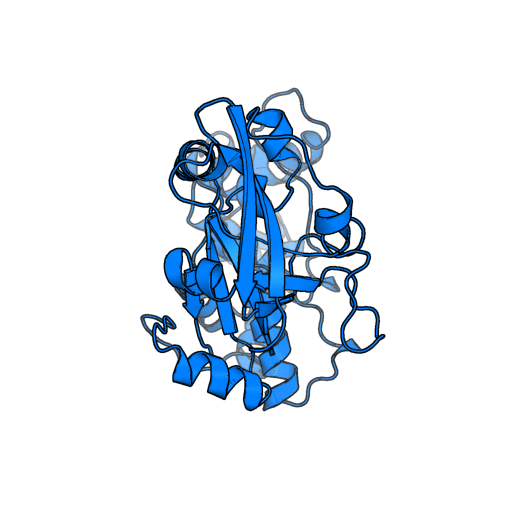 ASP A CA 1
ATOM 2236 C C . ASP A 1 272 ? -12.437 -18.017 14.005 1.00 93.50 272 ASP A C 1
ATOM 2238 O O . ASP A 1 272 ? -12.498 -19.160 13.563 1.00 93.50 272 ASP A O 1
ATOM 2242 N N . GLY A 1 273 ? -11.496 -17.675 14.891 1.00 94.00 273 GLY A N 1
ATOM 2243 C CA . GLY A 1 273 ? -10.495 -18.608 15.419 1.00 94.00 273 GLY A CA 1
ATOM 2244 C C . GLY A 1 273 ? -9.330 -18.915 14.468 1.00 94.00 273 GLY A C 1
ATOM 2245 O O . GLY A 1 273 ? -8.300 -19.420 14.924 1.00 94.00 273 GLY A O 1
ATOM 2246 N N . VAL A 1 274 ? -9.426 -18.539 13.191 1.00 97.50 274 VAL A N 1
ATOM 2247 C CA . VAL A 1 274 ? -8.387 -18.743 12.175 1.00 97.50 274 VAL A CA 1
ATOM 2248 C C . VAL A 1 274 ? -7.384 -17.590 12.194 1.00 97.50 274 VAL A C 1
ATOM 2250 O O . VAL A 1 274 ? -7.744 -16.423 12.329 1.00 97.50 274 VAL A O 1
ATOM 2253 N N . SER A 1 275 ? -6.096 -17.918 12.092 1.00 97.75 275 SER A N 1
ATOM 2254 C CA . SER A 1 275 ? -4.997 -16.949 12.140 1.00 97.75 275 SER A CA 1
ATOM 2255 C C . SER A 1 275 ? -4.715 -16.351 10.762 1.00 97.75 275 SER A C 1
ATOM 2257 O O . SER A 1 275 ? -4.435 -17.096 9.825 1.00 97.75 275 SER A O 1
ATOM 2259 N N . TYR A 1 276 ? -4.680 -15.018 10.667 1.00 97.81 276 TYR A N 1
ATOM 2260 C CA . TYR A 1 276 ? -4.304 -14.291 9.447 1.00 97.81 276 TYR A CA 1
ATOM 2261 C C . TYR A 1 276 ? -3.230 -13.227 9.746 1.00 97.81 276 TYR A C 1
ATOM 2263 O O . TYR A 1 276 ? -3.529 -12.034 9.827 1.00 97.81 276 TYR A O 1
ATOM 2271 N N . PRO A 1 277 ? -1.957 -13.619 9.942 1.00 98.19 277 PRO A N 1
ATOM 2272 C CA . PRO A 1 277 ? -0.884 -12.672 10.229 1.00 98.19 277 PRO A CA 1
ATOM 2273 C C . PRO A 1 277 ? -0.736 -11.593 9.146 1.00 98.19 277 PRO A C 1
ATOM 2275 O O . PRO A 1 277 ? -0.746 -11.889 7.955 1.00 98.19 277 PRO A O 1
ATOM 2278 N N . GLY A 1 278 ? -0.562 -10.336 9.561 1.00 97.25 278 GLY A N 1
ATOM 2279 C CA . GLY A 1 278 ? -0.433 -9.185 8.650 1.00 97.25 278 GLY A CA 1
ATOM 2280 C C . GLY A 1 278 ? -1.769 -8.577 8.198 1.00 97.25 278 GLY A C 1
ATOM 2281 O O . GLY A 1 278 ? -1.773 -7.543 7.524 1.00 97.25 278 GLY A O 1
ATOM 2282 N N . TYR A 1 279 ? -2.891 -9.173 8.606 1.00 98.62 279 TYR A N 1
ATOM 2283 C CA . TYR A 1 279 ? -4.223 -8.591 8.467 1.00 98.62 279 TYR A CA 1
ATOM 2284 C C . TYR A 1 279 ? -4.573 -7.735 9.685 1.00 98.62 279 TYR A C 1
ATOM 2286 O O . TYR A 1 279 ? -3.913 -7.780 10.727 1.00 98.62 279 TYR A O 1
ATOM 2294 N N . GLY A 1 280 ? -5.610 -6.922 9.544 1.00 98.50 280 GLY A N 1
ATOM 2295 C CA . GLY A 1 280 ? -6.136 -6.112 10.629 1.00 98.50 280 GLY A CA 1
ATOM 2296 C C . GLY A 1 280 ? -7.616 -5.812 10.473 1.00 98.50 280 GLY A C 1
ATOM 2297 O O . GLY A 1 280 ? -8.250 -6.164 9.477 1.00 98.50 280 GLY A O 1
ATOM 2298 N N . MET A 1 281 ? -8.138 -5.112 11.471 1.00 98.75 281 MET A N 1
ATOM 2299 C CA . MET A 1 281 ? -9.457 -4.503 11.457 1.00 98.75 281 MET A CA 1
ATOM 2300 C C . MET A 1 281 ? -9.335 -3.000 11.706 1.00 98.75 281 MET A C 1
ATOM 2302 O O . MET A 1 281 ? -8.505 -2.545 12.498 1.00 98.75 281 MET A O 1
ATOM 2306 N N . ILE A 1 282 ? -10.164 -2.225 11.022 1.00 98.81 282 ILE A N 1
ATOM 2307 C CA . ILE A 1 282 ? -10.251 -0.775 11.179 1.00 98.81 282 ILE A CA 1
ATOM 2308 C C . ILE A 1 282 ? -11.702 -0.385 11.385 1.00 98.81 282 ILE A C 1
ATOM 2310 O O . ILE A 1 282 ? -12.579 -0.904 10.696 1.00 98.81 282 ILE A O 1
ATOM 2314 N N . THR A 1 283 ? -11.965 0.515 12.332 1.00 98.81 283 THR A N 1
ATOM 2315 C CA . THR A 1 283 ? -13.333 1.004 12.556 1.00 98.81 283 THR A CA 1
ATOM 2316 C C . THR A 1 283 ? -13.912 1.576 11.260 1.00 98.81 283 THR A C 1
ATOM 2318 O O . THR A 1 283 ? -13.234 2.307 10.529 1.00 98.81 283 THR A O 1
ATOM 2321 N N . GLN A 1 284 ? -15.179 1.266 10.961 1.00 98.44 284 GLN A N 1
ATOM 2322 C CA . GLN A 1 284 ? -15.834 1.808 9.764 1.00 98.44 284 GLN A CA 1
ATOM 2323 C C . GLN A 1 284 ? -15.850 3.337 9.801 1.00 98.44 284 GLN A C 1
ATOM 2325 O O . GLN A 1 284 ? -15.606 3.975 8.780 1.00 98.44 284 GLN A O 1
ATOM 2330 N N . LYS A 1 285 ? -16.037 3.926 10.989 1.00 98.12 285 LYS A N 1
ATOM 2331 C CA . LYS A 1 285 ? -15.973 5.377 11.184 1.00 98.12 285 LYS A CA 1
ATOM 2332 C C . LYS A 1 285 ? -14.645 5.973 10.714 1.00 98.12 285 LYS A C 1
ATOM 2334 O O . LYS A 1 285 ? -14.652 6.948 9.973 1.00 98.12 285 LYS A O 1
ATOM 2339 N N . TYR A 1 286 ? -13.510 5.373 11.079 1.00 98.56 286 TYR A N 1
ATOM 2340 C CA . TYR A 1 286 ? -12.207 5.835 10.596 1.00 98.56 286 TYR A CA 1
ATOM 2341 C C . TYR A 1 286 ? -12.122 5.783 9.072 1.00 98.56 286 TYR A C 1
ATOM 2343 O O . TYR A 1 286 ? -11.682 6.743 8.437 1.00 98.56 286 TYR A O 1
ATOM 2351 N N . ALA A 1 287 ? -12.528 4.654 8.488 1.00 98.25 287 ALA A N 1
ATOM 2352 C CA . ALA A 1 287 ? -12.451 4.439 7.051 1.00 98.25 287 ALA A CA 1
ATOM 2353 C C . ALA A 1 287 ? -13.321 5.438 6.270 1.00 98.25 287 ALA A C 1
ATOM 2355 O O . ALA A 1 287 ? -12.903 5.898 5.213 1.00 98.25 287 ALA A O 1
ATOM 2356 N N . HIS A 1 288 ? -14.491 5.810 6.790 1.00 97.62 288 HIS A N 1
ATOM 2357 C CA . HIS A 1 288 ? -15.384 6.772 6.138 1.00 97.62 288 HIS A CA 1
ATOM 2358 C C . HIS A 1 288 ? -14.977 8.229 6.361 1.00 97.62 288 HIS A C 1
ATOM 2360 O O . HIS A 1 288 ? -15.048 9.022 5.425 1.00 97.62 288 HIS A O 1
ATOM 2366 N N . ASP A 1 289 ? -14.489 8.579 7.552 1.00 97.25 289 ASP A N 1
ATOM 2367 C CA . ASP A 1 289 ? -14.132 9.967 7.865 1.00 97.25 289 ASP A CA 1
ATOM 2368 C C . ASP A 1 289 ? -12.770 10.373 7.268 1.00 97.25 289 ASP A C 1
ATOM 2370 O O . ASP A 1 289 ? -12.558 11.548 6.952 1.00 97.25 289 ASP A O 1
ATOM 2374 N N . PHE A 1 290 ? -11.828 9.428 7.114 1.00 97.06 290 PHE A N 1
ATOM 2375 C CA . PHE A 1 290 ? -10.447 9.712 6.667 1.00 97.06 290 PHE A CA 1
ATOM 2376 C C . PHE A 1 290 ? -9.996 8.934 5.436 1.00 97.06 290 PHE A C 1
ATOM 2378 O O . PHE A 1 290 ? -8.873 9.141 4.959 1.00 97.06 290 PHE A O 1
ATOM 2385 N N . GLY A 1 291 ? -10.845 8.050 4.924 1.00 96.56 291 GLY A N 1
ATOM 2386 C CA . GLY A 1 291 ? -10.522 7.193 3.803 1.00 96.56 291 GLY A CA 1
ATOM 2387 C C . GLY A 1 291 ? -11.116 7.639 2.475 1.00 96.56 291 GLY A C 1
ATOM 2388 O O . GLY A 1 291 ? -12.050 8.427 2.373 1.00 96.56 291 GLY A O 1
ATOM 2389 N N . ASN A 1 292 ? -10.538 7.079 1.425 1.00 97.50 292 ASN A N 1
ATOM 2390 C CA . ASN A 1 292 ? -11.042 7.074 0.067 1.00 97.50 292 ASN A CA 1
ATOM 2391 C C . ASN A 1 292 ? -11.081 5.618 -0.392 1.00 97.50 292 ASN A C 1
ATOM 2393 O O . ASN A 1 292 ? -10.057 4.929 -0.345 1.00 97.50 292 ASN A O 1
ATOM 2397 N N . PHE A 1 293 ? -12.244 5.158 -0.841 1.00 98.44 293 PHE A N 1
ATOM 2398 C CA . PHE A 1 293 ? -12.436 3.785 -1.293 1.00 98.44 293 PHE A CA 1
ATOM 2399 C C . PHE A 1 293 ? -12.293 3.717 -2.805 1.00 98.44 293 PHE A C 1
ATOM 2401 O O . PHE A 1 293 ? -12.813 4.574 -3.515 1.00 98.44 293 PHE A O 1
ATOM 2408 N N . PHE A 1 294 ? -11.617 2.697 -3.314 1.00 98.19 294 PHE A N 1
ATOM 2409 C CA . PHE A 1 294 ? -11.448 2.493 -4.745 1.00 98.19 294 PHE A CA 1
ATOM 2410 C C . PHE A 1 294 ? -11.852 1.077 -5.115 1.00 98.19 294 PHE A C 1
ATOM 2412 O O . PHE A 1 294 ? -11.328 0.111 -4.559 1.00 98.19 294 PHE A O 1
ATOM 2419 N N . TYR A 1 295 ? -12.761 0.969 -6.075 1.00 97.38 295 TYR A N 1
ATOM 2420 C CA . TYR A 1 295 ? -13.232 -0.306 -6.591 1.00 97.38 295 TYR A CA 1
ATOM 2421 C C . TYR A 1 295 ? -12.762 -0.502 -8.028 1.00 97.38 295 TYR A C 1
ATOM 2423 O O . TYR A 1 295 ? -12.990 0.352 -8.891 1.00 97.38 295 TYR A O 1
ATOM 2431 N N . ILE A 1 296 ? -12.081 -1.622 -8.253 1.00 96.88 296 ILE A N 1
ATOM 2432 C CA . ILE A 1 296 ? -11.481 -1.995 -9.527 1.00 96.88 296 ILE A CA 1
ATOM 2433 C C . ILE A 1 296 ? -12.147 -3.293 -9.984 1.00 96.88 296 ILE A C 1
ATOM 2435 O O . ILE A 1 296 ? -12.136 -4.287 -9.256 1.00 96.88 296 ILE A O 1
ATOM 2439 N N . ASP A 1 297 ? -12.741 -3.250 -11.175 1.00 90.25 297 ASP A N 1
ATOM 2440 C CA . ASP A 1 297 ? -13.401 -4.367 -11.855 1.00 90.25 297 ASP A CA 1
ATOM 2441 C C . ASP A 1 297 ? -13.478 -4.076 -13.355 1.00 90.25 297 ASP A C 1
ATOM 2443 O O . ASP A 1 297 ? -13.419 -2.884 -13.753 1.00 90.25 297 ASP A O 1
#

pLDDT: mean 95.44, std 4.22, range [66.88, 98.81]

Sequence (297 aa):
MFSAIGIVEHLLIRKHGVLPVELDLSEQWMEYLIMKDKNTEGSTTSRNMRAILDWGVVHEKTWPYSRKKWPSLDEDYPEITMAKQACGHLVSLPKYLKSCLLGQRDPRLFEMADYDIAQIDPEFIPIRKEAIYLRDTLVNDLYSRKKSYLSKDQSKIKKWLSDGKSVILGTKLYYGSWNSKKTETYEIQERDKSKWYAGIVGYPEVGTRDRRISRTNGGGHSMILVGYDDDIVVKTRMQMEDGSWQEFEYKGVYYFKNSWGVKGFGKRFKLDGVSYPGYGMITQKYAHDFGNFFYID

Radius of gyration: 20.76 Å; chains: 1; bounding box: 52×38×59 Å

Secondary structure (DSSP, 8-state):
-HHHHHHHHHHIIIII---GGG--B-HHHHHHHHHTT-SSS---HHHHHHHHHHH---BTTTSPPP------SSS-STTHHHHHHHHGGGTT-HHHHHHHHHHTS-GGGGTS-HHHHHHH-TTHHHHHHHHHHHIIIIITTTS---S--EE--HHHHHHHHHTT--EEEEEE--TTTTT-THHHHTT-----HHHHHHTEE----TTBHHHHHHHHHPPEEEEEEEEEEEEEEEEEEEEBTTS-EEEEEEEEEEEEE-SS-SSSTTTT-EETTEE-TTEEEEEHHHHHHHEEEE---

Foldseek 3Di:
DVQLLVQLLVLCCVPVVDDNVVDAWAPLVLQLLVLLQDLDDDDDNLVSLVSCLVFNIFHCVLPPDDPDAQPDCDPDDDCNVQLCLAQVVCPVPVSQSSSCRRSVHRSVLLVDDQVVCCVRPNSVVVRSVRRVVRSVVRNNVSFDRDPAQWDLDPVVQQVCLVVQHKKKKKFWDLCQQLLHPVCVVQVQDHGPQVQQQQQGGHADDDQGSSVVRSVPVTDIAMWMFNHKDQADKDKDWTQGPVRDIDIDIAGMKTKTAHDPDFPTGNVQHDDPNHHDGRIHIYGPVRRNVTIIMGGTD